Protein AF-A0A4Z0Q214-F1 (afdb_monomer)

Organism: NCBI:txid1867101

Structure (mmCIF, N/CA/C/O backbone):
data_AF-A0A4Z0Q214-F1
#
_entry.id   AF-A0A4Z0Q214-F1
#
loop_
_atom_site.group_PDB
_atom_site.id
_atom_site.type_symbol
_atom_site.label_atom_id
_atom_site.label_alt_id
_atom_site.label_comp_id
_atom_site.label_asym_id
_atom_site.label_entity_id
_atom_site.label_seq_id
_atom_site.pdbx_PDB_ins_code
_atom_site.Cartn_x
_atom_site.Cartn_y
_atom_site.Cartn_z
_atom_site.occupancy
_atom_site.B_iso_or_equiv
_atom_site.auth_seq_id
_atom_site.auth_comp_id
_atom_site.auth_asym_id
_atom_site.auth_atom_id
_atom_site.pdbx_PDB_model_num
ATOM 1 N N . MET A 1 1 ? -4.478 16.523 -32.753 1.00 38.28 1 MET A N 1
ATOM 2 C CA . MET A 1 1 ? -3.237 16.732 -31.976 1.00 38.28 1 MET A CA 1
ATOM 3 C C . MET A 1 1 ? -3.645 17.074 -30.556 1.00 38.28 1 MET A C 1
ATOM 5 O O . MET A 1 1 ? -4.274 18.103 -30.365 1.00 38.28 1 MET A O 1
ATOM 9 N N . LEU A 1 2 ? -3.400 16.173 -29.604 1.00 31.88 2 LEU A N 1
ATOM 10 C CA . LEU A 1 2 ? -3.622 16.413 -28.173 1.00 31.88 2 LEU A CA 1
ATOM 11 C C . LEU A 1 2 ? -2.347 17.032 -27.573 1.00 31.88 2 LEU A C 1
ATOM 13 O O . LEU A 1 2 ? -1.257 16.651 -28.007 1.00 31.88 2 LEU A O 1
ATOM 17 N N . PRO A 1 3 ? -2.449 17.980 -26.625 1.00 30.72 3 PRO A N 1
ATOM 18 C CA . PRO A 1 3 ? -1.279 18.566 -25.982 1.00 30.72 3 PRO A CA 1
ATOM 19 C C . PRO A 1 3 ? -0.602 17.566 -25.022 1.00 30.72 3 PRO A C 1
ATOM 21 O O . PRO A 1 3 ? -1.266 16.659 -24.513 1.00 30.72 3 PRO A O 1
ATOM 24 N N . PRO A 1 4 ? 0.711 17.714 -24.766 1.00 33.81 4 PRO A N 1
ATOM 25 C CA . PRO A 1 4 ? 1.439 16.869 -23.826 1.00 33.81 4 PRO A CA 1
ATOM 26 C C . PRO A 1 4 ? 0.956 17.095 -22.388 1.00 33.81 4 PRO A C 1
ATOM 28 O O . PRO A 1 4 ? 0.725 18.228 -21.966 1.00 33.81 4 PRO A O 1
ATOM 31 N N . ALA A 1 5 ? 0.819 16.000 -21.638 1.00 33.47 5 ALA A N 1
ATOM 32 C CA . ALA A 1 5 ? 0.493 16.017 -20.219 1.00 33.47 5 ALA A CA 1
ATOM 33 C C . ALA A 1 5 ? 1.569 16.788 -19.437 1.00 33.47 5 ALA A C 1
ATOM 35 O O . ALA A 1 5 ? 2.753 16.454 -19.488 1.00 33.47 5 ALA A O 1
ATOM 36 N N . ALA A 1 6 ? 1.154 17.832 -18.722 1.00 30.72 6 ALA A N 1
ATOM 37 C CA . ALA A 1 6 ? 2.020 18.571 -17.818 1.00 30.72 6 ALA A CA 1
ATOM 38 C C . ALA A 1 6 ? 2.316 17.710 -16.579 1.00 30.72 6 ALA A C 1
ATOM 40 O O . ALA A 1 6 ? 1.407 17.362 -15.828 1.00 30.72 6 ALA A O 1
ATOM 41 N N . CYS A 1 7 ? 3.590 17.375 -16.363 1.00 31.28 7 CYS A N 1
ATOM 42 C CA . CYS A 1 7 ? 4.068 16.811 -15.104 1.00 31.28 7 CYS A CA 1
ATOM 43 C C . CYS A 1 7 ? 3.817 17.810 -13.968 1.00 31.28 7 CYS A C 1
ATOM 45 O O . CYS A 1 7 ? 4.387 18.903 -13.963 1.00 31.28 7 CYS A O 1
ATOM 47 N N . ALA A 1 8 ? 3.001 17.420 -12.992 1.00 31.53 8 ALA A N 1
ATOM 48 C CA . ALA A 1 8 ? 2.872 18.147 -11.740 1.00 31.53 8 ALA A CA 1
ATOM 49 C C . ALA A 1 8 ? 4.203 18.072 -10.972 1.00 31.53 8 ALA A C 1
ATOM 51 O O . ALA A 1 8 ? 4.671 16.993 -10.610 1.00 31.53 8 ALA A O 1
ATOM 52 N N . GLN A 1 9 ? 4.829 19.224 -10.735 1.00 31.25 9 GLN A N 1
ATOM 53 C CA . GLN A 1 9 ? 5.839 19.358 -9.689 1.00 31.25 9 GLN A CA 1
ATOM 54 C C . GLN A 1 9 ? 5.117 19.292 -8.340 1.00 31.25 9 GLN A C 1
ATOM 56 O O . GLN A 1 9 ? 4.090 19.949 -8.161 1.00 31.25 9 GLN A O 1
ATOM 61 N N . ALA A 1 10 ? 5.635 18.499 -7.400 1.00 31.22 10 ALA A N 1
ATOM 62 C CA . ALA A 1 10 ? 5.116 18.476 -6.038 1.00 31.22 10 ALA A CA 1
ATOM 63 C C . ALA A 1 10 ? 5.175 19.904 -5.454 1.00 31.22 10 ALA A C 1
ATOM 65 O O . ALA A 1 10 ? 6.241 20.526 -5.507 1.00 31.22 10 ALA A O 1
ATOM 66 N N . PRO A 1 11 ? 4.070 20.456 -4.920 1.00 30.66 11 PRO A N 1
ATOM 67 C CA . PRO A 1 11 ? 4.099 21.780 -4.321 1.00 30.66 11 PRO A CA 1
ATOM 68 C C . PRO A 1 11 ? 4.994 21.763 -3.079 1.00 30.66 11 PRO A C 1
ATOM 70 O O . PRO A 1 11 ? 4.756 21.018 -2.125 1.00 30.66 11 PRO A O 1
ATOM 73 N N . ALA A 1 12 ? 6.020 22.612 -3.087 1.00 29.88 12 ALA A N 1
ATOM 74 C CA . ALA A 1 12 ? 6.773 22.956 -1.893 1.00 29.88 12 ALA A CA 1
ATOM 75 C C . ALA A 1 12 ? 5.822 23.677 -0.921 1.00 29.88 12 ALA A C 1
ATOM 77 O O . ALA A 1 12 ? 5.461 24.829 -1.154 1.00 29.88 12 ALA A O 1
ATOM 78 N N . GLY A 1 13 ? 5.377 22.987 0.133 1.00 29.34 13 GLY A N 1
ATOM 79 C CA . GLY A 1 13 ? 4.584 23.596 1.209 1.00 29.34 13 GLY A CA 1
ATOM 80 C C . GLY A 1 13 ? 3.274 22.906 1.599 1.00 29.34 13 GLY A C 1
ATOM 81 O O . GLY A 1 13 ? 2.493 23.515 2.325 1.00 29.34 13 GLY A O 1
ATOM 82 N N . ALA A 1 14 ? 3.002 21.667 1.176 1.00 29.27 14 ALA A N 1
ATOM 83 C CA . ALA A 1 14 ? 1.898 20.915 1.780 1.00 29.27 14 ALA A CA 1
ATOM 84 C C . ALA A 1 14 ? 2.216 20.611 3.264 1.00 29.27 14 ALA A C 1
ATOM 86 O O . ALA A 1 14 ? 3.350 20.220 3.557 1.00 29.27 14 ALA A O 1
ATOM 87 N N . PRO A 1 15 ? 1.264 20.787 4.204 1.00 31.66 15 PRO A N 1
ATOM 88 C CA . PRO A 1 15 ? 1.467 20.407 5.598 1.00 31.66 15 PRO A CA 1
ATOM 89 C C . PRO A 1 15 ? 1.848 18.927 5.650 1.00 31.66 15 PRO A C 1
ATOM 91 O O . PRO A 1 15 ? 1.139 18.075 5.116 1.00 31.66 15 PRO A O 1
ATOM 94 N N . GLY A 1 16 ? 3.015 18.642 6.228 1.00 33.56 16 GLY A N 1
ATOM 95 C CA . GLY A 1 16 ? 3.539 17.290 6.332 1.00 33.56 16 GLY A CA 1
ATOM 96 C C . GLY A 1 16 ? 2.620 16.448 7.203 1.00 33.56 16 GLY A C 1
ATOM 97 O O . GLY A 1 16 ? 2.697 16.513 8.427 1.00 33.56 16 GLY A O 1
ATOM 98 N N . HIS A 1 17 ? 1.761 15.649 6.576 1.00 40.78 17 HIS A N 1
ATOM 99 C CA . HIS A 1 17 ? 1.213 14.479 7.237 1.00 40.78 17 HIS A CA 1
ATOM 100 C C . HIS A 1 17 ? 2.403 13.574 7.570 1.00 40.78 17 HIS A C 1
ATOM 102 O O . HIS A 1 17 ? 3.115 13.102 6.682 1.00 40.78 17 HIS A O 1
ATOM 108 N N . LYS A 1 18 ? 2.687 13.430 8.865 1.00 46.88 18 LYS A N 1
ATOM 109 C CA . LYS A 1 18 ? 3.684 12.490 9.368 1.00 46.88 18 LYS A CA 1
ATOM 110 C C . LYS A 1 18 ? 3.125 11.083 9.178 1.00 46.88 18 LYS A C 1
ATOM 112 O O . LYS A 1 18 ? 2.260 10.666 9.938 1.00 46.88 18 LYS A O 1
ATOM 117 N N . PHE A 1 19 ? 3.586 10.385 8.146 1.00 49.41 19 PHE A N 1
ATOM 118 C CA . PHE A 1 19 ? 3.287 8.969 7.963 1.00 49.41 19 PHE A CA 1
ATOM 119 C C . PHE A 1 19 ? 4.177 8.155 8.891 1.00 49.41 19 PHE A C 1
ATOM 121 O O . PHE A 1 19 ? 5.402 8.295 8.869 1.00 49.41 19 PHE A O 1
ATOM 128 N N . ILE A 1 20 ? 3.563 7.294 9.698 1.00 51.69 20 ILE A N 1
ATOM 129 C CA . ILE A 1 20 ? 4.274 6.457 10.664 1.00 51.69 20 ILE A CA 1
ATOM 130 C C . ILE A 1 20 ? 5.262 5.514 9.951 1.00 51.69 20 ILE A C 1
ATOM 132 O O . ILE A 1 20 ? 6.358 5.298 10.461 1.00 51.69 20 ILE A O 1
ATOM 136 N N . GLY A 1 21 ? 4.969 5.074 8.718 1.00 44.88 21 GLY A N 1
ATOM 137 C CA . GLY A 1 21 ? 5.915 4.323 7.877 1.00 44.88 21 GLY A CA 1
ATOM 138 C C . GLY A 1 21 ? 7.263 5.035 7.679 1.00 44.88 21 GLY A C 1
ATOM 139 O O . GLY A 1 21 ? 8.315 4.402 7.740 1.00 44.88 21 GLY A O 1
ATOM 140 N N . ARG A 1 22 ? 7.262 6.369 7.552 1.00 45.94 22 ARG A N 1
ATOM 141 C CA . ARG A 1 22 ? 8.486 7.183 7.450 1.00 45.94 22 ARG A CA 1
ATOM 142 C C . ARG A 1 22 ? 9.229 7.355 8.778 1.00 45.94 22 ARG A C 1
ATOM 144 O O . ARG A 1 22 ? 10.450 7.486 8.759 1.00 45.94 22 ARG A O 1
ATOM 151 N N . GLU A 1 23 ? 8.527 7.379 9.912 1.00 40.81 23 GLU A N 1
ATOM 152 C CA . GLU A 1 23 ? 9.152 7.568 11.234 1.00 40.81 23 GLU A CA 1
ATOM 153 C C . GLU A 1 23 ? 9.638 6.248 11.862 1.00 40.81 23 GLU A C 1
ATOM 155 O O . GLU A 1 23 ? 10.671 6.241 12.532 1.00 40.81 23 GLU A O 1
ATOM 160 N N . LEU A 1 24 ? 8.973 5.115 11.599 1.00 43.56 24 LEU A N 1
ATOM 161 C CA . LEU A 1 24 ? 9.407 3.794 12.086 1.00 43.56 24 LEU A CA 1
ATOM 162 C C . LEU A 1 24 ? 10.665 3.275 11.376 1.00 43.56 24 LEU A C 1
ATOM 164 O O . LEU A 1 24 ? 11.425 2.502 11.960 1.00 43.56 24 LEU A O 1
ATOM 168 N N . PHE A 1 25 ? 10.922 3.742 10.152 1.00 45.19 25 PHE A N 1
ATOM 169 C CA . PHE A 1 25 ? 12.043 3.312 9.316 1.00 45.19 25 PHE A CA 1
ATOM 170 C C . PHE A 1 25 ? 12.835 4.518 8.793 1.00 45.19 25 PHE A C 1
ATOM 172 O O . PHE A 1 25 ? 13.054 4.666 7.594 1.00 45.19 25 PHE A O 1
ATOM 179 N N . SER A 1 26 ? 13.279 5.393 9.706 1.00 33.91 26 SER A N 1
ATOM 180 C CA . SER A 1 26 ? 13.977 6.670 9.437 1.00 33.91 26 SER A CA 1
ATOM 181 C C . SER A 1 26 ? 15.368 6.556 8.754 1.00 33.91 26 SER A C 1
ATOM 183 O O . SER A 1 26 ? 16.239 7.403 8.961 1.00 33.91 26 SER A O 1
ATOM 185 N N . ASN A 1 27 ? 15.586 5.550 7.904 1.00 37.28 27 ASN A N 1
ATOM 186 C CA . ASN A 1 27 ? 16.749 5.384 7.033 1.00 37.28 27 ASN A CA 1
ATOM 187 C C . ASN A 1 27 ? 16.331 5.401 5.550 1.00 37.28 27 ASN A C 1
ATOM 189 O O . ASN A 1 27 ? 16.711 4.527 4.771 1.00 37.28 27 ASN A O 1
ATOM 193 N N . SER A 1 28 ? 15.545 6.395 5.123 1.00 43.78 28 SER A N 1
ATOM 194 C CA . SER A 1 28 ? 15.298 6.598 3.692 1.00 43.78 28 SER A CA 1
ATOM 195 C C . SER A 1 28 ? 16.626 6.896 2.988 1.00 43.78 28 SER A C 1
ATOM 197 O O . SER A 1 28 ? 17.265 7.910 3.284 1.00 43.78 28 SER A O 1
ATOM 199 N N . ILE A 1 29 ? 17.052 6.031 2.066 1.00 46.59 29 ILE A N 1
ATOM 200 C CA . ILE A 1 29 ? 18.264 6.255 1.272 1.00 46.59 29 ILE A CA 1
ATOM 201 C C . ILE A 1 29 ? 17.909 7.223 0.135 1.00 46.59 29 ILE A C 1
ATOM 203 O O . ILE A 1 29 ? 17.046 6.893 -0.683 1.00 46.59 29 ILE A O 1
ATOM 207 N N . PRO A 1 30 ? 18.559 8.400 0.027 1.00 45.88 30 PRO A N 1
ATOM 208 C CA . PRO A 1 30 ? 18.391 9.263 -1.134 1.00 45.88 30 PRO A CA 1
ATOM 209 C C . PRO A 1 30 ? 18.732 8.489 -2.413 1.00 45.88 30 PRO A C 1
ATOM 211 O O . PRO A 1 30 ? 19.807 7.894 -2.506 1.00 45.88 30 PRO A O 1
ATOM 214 N N . LEU A 1 31 ? 17.852 8.530 -3.420 1.00 46.16 31 LEU A N 1
ATOM 215 C CA . LEU A 1 31 ? 18.079 7.884 -4.725 1.00 46.16 31 LEU A CA 1
ATOM 216 C C . LEU A 1 31 ? 19.417 8.305 -5.369 1.00 46.16 31 LEU A C 1
ATOM 218 O O . LEU A 1 31 ? 20.020 7.531 -6.105 1.00 46.16 31 LEU A O 1
ATOM 222 N N . GLU A 1 32 ? 19.932 9.493 -5.039 1.00 45.00 32 GLU A N 1
ATOM 223 C CA . GLU A 1 32 ? 21.239 9.999 -5.487 1.00 45.00 32 GLU A CA 1
ATOM 224 C C . GLU A 1 32 ? 22.424 9.109 -5.069 1.00 45.00 32 GLU A C 1
ATOM 226 O O . GLU A 1 32 ? 23.421 9.034 -5.790 1.00 45.00 32 GLU A O 1
ATOM 231 N N . ILE A 1 33 ? 22.311 8.370 -3.957 1.00 46.91 33 ILE A N 1
ATOM 232 C CA . ILE A 1 33 ? 23.353 7.433 -3.506 1.00 46.91 33 ILE A CA 1
ATOM 233 C C . ILE A 1 33 ? 23.477 6.236 -4.468 1.00 46.91 33 ILE A C 1
ATOM 235 O O . ILE A 1 33 ? 24.569 5.688 -4.625 1.00 46.91 33 ILE A O 1
ATOM 239 N N . TYR A 1 34 ? 22.413 5.882 -5.199 1.00 44.44 34 TYR A N 1
ATOM 240 C CA . TYR A 1 34 ? 22.456 4.829 -6.222 1.00 44.44 34 TYR A CA 1
ATOM 241 C C . TYR A 1 34 ? 23.114 5.284 -7.535 1.00 44.44 34 TYR A C 1
ATOM 243 O O . TYR A 1 34 ? 23.648 4.455 -8.271 1.00 44.44 34 TYR A O 1
ATOM 251 N N . ALA A 1 35 ? 23.154 6.590 -7.819 1.00 42.62 35 ALA A N 1
ATOM 252 C CA . ALA A 1 35 ? 23.693 7.128 -9.071 1.00 42.62 35 ALA A CA 1
ATOM 253 C C . ALA A 1 35 ? 25.237 7.200 -9.124 1.00 42.62 35 ALA A C 1
ATOM 255 O O . ALA A 1 35 ? 25.802 7.564 -10.155 1.00 42.62 35 ALA A O 1
ATOM 256 N N . SER A 1 36 ? 25.947 6.842 -8.045 1.00 40.56 36 SER A N 1
ATOM 257 C CA . SER A 1 36 ? 27.394 7.077 -7.924 1.00 40.56 36 SER A CA 1
ATOM 258 C C . SER A 1 36 ? 28.214 5.810 -7.663 1.00 40.56 36 SER A C 1
ATOM 260 O O . SER A 1 36 ? 28.727 5.605 -6.566 1.00 40.56 36 SER A O 1
ATOM 262 N N . ARG A 1 37 ? 28.444 5.004 -8.710 1.00 34.12 37 ARG A N 1
ATOM 263 C CA . ARG A 1 37 ? 29.722 4.284 -8.904 1.00 34.12 37 ARG A CA 1
ATOM 264 C C . ARG A 1 37 ? 30.105 4.242 -10.390 1.00 34.12 37 ARG A C 1
ATOM 266 O O . ARG A 1 37 ? 29.828 3.250 -11.063 1.00 34.12 37 ARG A O 1
ATOM 273 N N . PRO A 1 38 ? 30.756 5.289 -10.924 1.00 38.28 38 PRO A N 1
ATOM 274 C CA . PRO A 1 38 ? 31.432 5.185 -12.207 1.00 38.28 38 PRO A CA 1
ATOM 275 C C . PRO A 1 38 ? 32.667 4.284 -12.066 1.00 38.28 38 PRO A C 1
ATOM 277 O O . PRO A 1 38 ? 33.359 4.291 -11.047 1.00 38.28 38 PRO A O 1
ATOM 280 N N . GLY A 1 39 ? 32.899 3.463 -13.089 1.00 40.88 39 GLY A N 1
ATOM 281 C CA . GLY A 1 39 ? 33.903 2.407 -13.096 1.00 40.88 39 GLY A CA 1
ATOM 282 C C . GLY A 1 39 ? 35.320 2.874 -12.768 1.00 40.88 39 GLY A C 1
ATOM 283 O O . GLY A 1 39 ? 35.814 3.866 -13.299 1.00 40.88 39 GLY A O 1
ATOM 284 N N . GLN A 1 40 ? 36.006 2.076 -11.953 1.00 38.03 40 GLN A N 1
ATOM 285 C CA . GLN A 1 40 ? 37.454 2.114 -11.828 1.00 38.03 40 GLN A CA 1
ATOM 286 C C . GLN A 1 40 ? 38.006 0.868 -12.525 1.00 38.03 40 GLN A C 1
ATOM 288 O O . GLN A 1 40 ? 37.895 -0.250 -12.026 1.00 38.03 40 GLN A O 1
ATOM 293 N N . ALA A 1 41 ? 38.548 1.063 -13.727 1.00 41.38 41 ALA A N 1
ATOM 294 C CA . ALA A 1 41 ? 39.279 0.040 -14.455 1.00 41.38 41 ALA A CA 1
ATOM 295 C C . ALA A 1 41 ? 40.790 0.299 -14.366 1.00 41.38 41 ALA A C 1
ATOM 297 O O . ALA A 1 41 ? 41.250 1.407 -14.627 1.00 41.38 41 ALA A O 1
ATOM 298 N N . ARG A 1 42 ? 41.511 -0.810 -14.146 1.00 41.78 42 ARG A N 1
ATOM 299 C CA . ARG A 1 42 ? 42.948 -1.104 -14.325 1.00 41.78 42 ARG A CA 1
ATOM 300 C C . ARG A 1 42 ? 43.886 -0.921 -13.126 1.00 41.78 42 ARG A C 1
ATOM 302 O O . ARG A 1 42 ? 44.347 0.166 -12.813 1.00 41.78 42 ARG A O 1
ATOM 309 N N . GLY A 1 43 ? 44.323 -2.076 -12.626 1.00 33.00 43 GLY A N 1
ATOM 310 C CA . GLY A 1 43 ? 45.600 -2.293 -11.951 1.00 33.00 43 GLY A CA 1
ATOM 311 C C . GLY A 1 43 ? 45.745 -3.779 -11.632 1.00 33.00 43 GLY A C 1
ATOM 312 O O . GLY A 1 43 ? 45.109 -4.262 -10.706 1.00 33.00 43 GLY A O 1
ATOM 313 N N . GLY A 1 44 ? 46.486 -4.524 -12.455 1.00 43.09 44 GLY A N 1
ATOM 314 C CA . GLY A 1 44 ? 46.600 -5.977 -12.345 1.00 43.09 44 GLY A CA 1
ATOM 315 C C . GLY A 1 44 ? 47.383 -6.452 -11.119 1.00 43.09 44 GLY A C 1
ATOM 316 O O . GLY A 1 44 ? 48.422 -5.894 -10.779 1.00 43.09 44 GLY A O 1
ATOM 317 N N . SER A 1 45 ? 46.917 -7.547 -10.523 1.00 36.53 45 SER A N 1
ATOM 318 C CA . SER A 1 45 ? 47.705 -8.465 -9.697 1.00 36.53 45 SER A CA 1
ATOM 319 C C . SER A 1 45 ? 46.960 -9.807 -9.562 1.00 36.53 45 SER A C 1
ATOM 321 O O . SER A 1 45 ? 45.739 -9.871 -9.677 1.00 36.53 45 SER A O 1
ATOM 323 N N . ARG A 1 46 ? 47.739 -10.892 -9.453 1.00 39.06 46 ARG A N 1
ATOM 324 C CA . ARG A 1 46 ? 47.358 -12.323 -9.479 1.00 39.06 46 ARG A CA 1
ATOM 325 C C . ARG A 1 46 ? 46.114 -12.696 -8.647 1.00 39.06 46 ARG A C 1
ATOM 327 O O . ARG A 1 46 ? 45.947 -12.142 -7.564 1.00 39.06 46 ARG A O 1
ATOM 334 N N . PRO A 1 47 ? 45.348 -13.734 -9.046 1.00 43.47 47 PRO A N 1
ATOM 335 C CA . PRO A 1 47 ? 44.339 -14.318 -8.168 1.00 43.47 47 PRO A CA 1
ATOM 336 C C . PRO A 1 47 ? 45.002 -15.163 -7.057 1.00 43.47 47 PRO A C 1
ATOM 338 O O . PRO A 1 47 ? 45.944 -15.910 -7.349 1.00 43.47 47 PRO A O 1
ATOM 341 N N . PRO A 1 48 ? 44.546 -15.073 -5.793 1.00 38.41 48 PRO A N 1
ATOM 342 C CA . PRO A 1 48 ? 44.887 -16.037 -4.752 1.00 38.41 48 PRO A CA 1
ATOM 343 C C . PRO A 1 48 ? 44.042 -17.322 -4.904 1.00 38.41 48 PRO A C 1
ATOM 345 O O . PRO A 1 48 ? 43.037 -17.311 -5.621 1.00 38.41 48 PRO A O 1
ATOM 348 N N . PRO A 1 49 ? 44.464 -18.444 -4.292 1.00 41.47 49 PRO A N 1
ATOM 349 C CA . PRO A 1 49 ? 43.883 -19.761 -4.540 1.00 41.47 49 PRO A CA 1
ATOM 350 C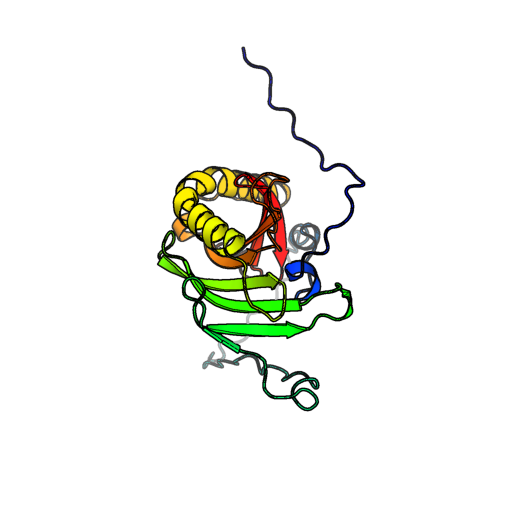 C . PRO A 1 49 ? 42.475 -19.908 -3.949 1.00 41.47 49 PRO A C 1
ATOM 352 O O . PRO A 1 49 ? 42.144 -19.286 -2.943 1.00 41.47 49 PRO A O 1
ATOM 355 N N . GLU A 1 50 ? 41.676 -20.766 -4.591 1.00 47.56 50 GLU A N 1
ATOM 356 C CA . GLU A 1 50 ? 40.336 -21.179 -4.170 1.00 47.56 50 GLU A CA 1
ATOM 357 C C . GLU A 1 50 ? 40.314 -21.642 -2.709 1.00 47.56 50 GLU A C 1
ATOM 359 O O . GLU A 1 50 ? 40.824 -22.710 -2.360 1.00 47.56 50 GLU A O 1
ATOM 364 N N . GLU A 1 51 ? 39.656 -20.852 -1.864 1.00 38.34 51 GLU A N 1
ATOM 365 C CA . GLU A 1 51 ? 39.310 -21.222 -0.501 1.00 38.34 51 GLU A CA 1
ATOM 366 C C . GLU A 1 51 ? 37.803 -21.506 -0.431 1.00 38.34 51 GLU A C 1
ATOM 368 O O . GLU A 1 51 ? 36.957 -20.734 -0.885 1.00 38.34 51 GLU A O 1
ATOM 373 N N . LYS A 1 52 ? 37.482 -22.696 0.073 1.00 39.09 52 LYS A N 1
ATOM 374 C CA . LYS A 1 52 ? 36.155 -23.314 0.095 1.00 39.09 52 LYS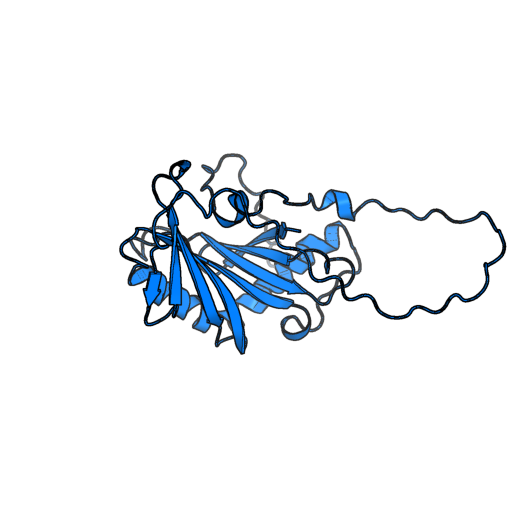 A CA 1
ATOM 375 C C . LYS A 1 52 ? 35.133 -22.430 0.824 1.00 39.09 52 LYS A C 1
ATOM 377 O O . LYS A 1 52 ? 35.178 -22.316 2.046 1.00 39.09 52 LYS A O 1
ATOM 382 N N . LEU A 1 53 ? 34.144 -21.899 0.101 1.00 32.56 53 LEU A N 1
ATOM 383 C CA . LEU A 1 53 ? 32.960 -21.274 0.698 1.00 32.56 53 LEU A CA 1
ATOM 384 C C . LEU A 1 53 ? 32.000 -22.355 1.215 1.00 32.56 53 LEU A C 1
ATOM 386 O O . LEU A 1 53 ? 31.100 -22.821 0.517 1.00 32.56 53 LEU A O 1
ATOM 390 N N . VAL A 1 54 ? 32.213 -22.757 2.466 1.00 37.19 54 VAL A N 1
ATOM 391 C CA . VAL A 1 54 ? 31.208 -23.436 3.289 1.00 37.19 54 VAL A CA 1
ATOM 392 C C . VAL A 1 54 ? 30.290 -22.371 3.894 1.00 37.19 54 VAL A C 1
ATOM 394 O O . VAL A 1 54 ? 30.742 -21.342 4.391 1.00 37.19 54 VAL A O 1
ATOM 397 N N . ALA A 1 55 ? 28.987 -22.627 3.812 1.00 43.09 55 ALA A N 1
ATOM 398 C CA . ALA A 1 55 ? 27.894 -21.763 4.230 1.00 43.09 55 ALA A CA 1
ATOM 399 C C . ALA A 1 55 ? 28.055 -21.142 5.632 1.00 43.09 55 ALA A C 1
ATOM 401 O O . ALA A 1 55 ? 28.280 -21.851 6.610 1.00 43.09 55 ALA A O 1
ATOM 402 N N . TYR A 1 56 ? 27.765 -19.841 5.746 1.00 30.91 56 TYR A N 1
ATOM 403 C CA . TYR A 1 56 ? 27.281 -19.249 6.993 1.00 30.91 56 TYR A CA 1
ATOM 404 C C . TYR A 1 56 ? 26.031 -18.407 6.734 1.00 30.91 56 TYR A C 1
ATOM 406 O O . TYR A 1 56 ? 26.072 -17.272 6.267 1.00 30.91 56 TYR A O 1
ATOM 414 N N . ARG A 1 57 ? 24.888 -19.008 7.067 1.00 42.88 57 ARG A N 1
ATOM 415 C CA . ARG A 1 57 ? 23.596 -18.350 7.250 1.00 42.88 57 ARG A CA 1
ATOM 416 C C . ARG A 1 57 ? 23.663 -17.576 8.567 1.00 42.88 57 ARG A C 1
ATOM 418 O O . ARG A 1 57 ? 23.385 -18.147 9.619 1.00 42.88 57 ARG A O 1
ATOM 425 N N . GLN A 1 58 ? 24.043 -16.303 8.536 1.00 33.47 58 GLN A N 1
ATOM 426 C CA . GLN A 1 58 ? 23.832 -15.432 9.692 1.00 33.47 58 GLN A CA 1
ATOM 427 C C . GLN A 1 58 ? 22.414 -14.871 9.620 1.00 33.47 58 GLN A C 1
ATOM 429 O O . GLN A 1 58 ? 22.103 -14.004 8.811 1.00 33.47 58 GLN A O 1
ATOM 434 N N . LYS A 1 59 ? 21.530 -15.437 10.448 1.00 37.91 59 LYS A N 1
ATOM 435 C CA . LYS A 1 59 ? 20.259 -14.800 10.793 1.00 37.91 59 LYS A CA 1
ATOM 436 C C . LYS A 1 59 ? 20.589 -13.447 11.435 1.00 37.91 59 LYS A C 1
ATOM 438 O O . LYS A 1 59 ? 21.467 -13.434 12.300 1.00 37.91 59 LYS A O 1
ATOM 443 N N . PRO A 1 60 ? 19.919 -12.343 11.074 1.00 33.66 60 PRO A N 1
ATOM 444 C CA . PRO A 1 60 ? 20.079 -11.106 11.813 1.00 33.66 60 PRO A CA 1
ATOM 445 C C . PRO A 1 60 ? 19.689 -11.363 13.268 1.00 33.66 60 PRO A C 1
ATOM 447 O O . PRO A 1 60 ? 18.569 -11.773 13.581 1.00 33.66 60 PRO A O 1
ATOM 450 N N . THR A 1 61 ? 20.648 -11.163 14.167 1.00 37.53 61 THR A N 1
ATOM 451 C CA . THR A 1 61 ? 20.380 -11.038 15.591 1.00 37.53 61 THR A CA 1
ATOM 452 C C . THR A 1 61 ? 19.563 -9.766 15.744 1.00 37.53 61 THR A C 1
ATOM 454 O O . THR A 1 61 ? 20.107 -8.663 15.724 1.00 37.53 61 THR A O 1
ATOM 457 N N . VAL A 1 62 ? 18.244 -9.923 15.843 1.00 38.50 62 VAL A N 1
ATOM 458 C CA . VAL A 1 62 ? 17.335 -8.867 16.280 1.00 38.50 62 VAL A CA 1
ATOM 459 C C . VAL A 1 62 ? 17.915 -8.322 17.583 1.00 38.50 62 VAL A C 1
ATOM 461 O O . VAL A 1 62 ? 17.913 -9.008 18.608 1.00 38.50 62 VAL A O 1
ATOM 464 N N . ARG A 1 63 ? 18.464 -7.103 17.550 1.00 40.03 63 ARG A N 1
ATOM 465 C CA . ARG A 1 63 ? 18.696 -6.324 18.766 1.00 40.03 63 ARG A CA 1
ATOM 466 C C . ARG A 1 63 ? 17.311 -6.079 19.356 1.00 40.03 63 ARG A C 1
ATOM 468 O O . ARG A 1 63 ? 16.622 -5.152 18.951 1.00 40.03 63 ARG A O 1
ATOM 475 N N . MET A 1 64 ? 16.884 -6.966 20.257 1.00 44.38 64 MET A N 1
ATOM 476 C CA . MET A 1 64 ? 15.680 -6.787 21.062 1.00 44.38 64 MET A CA 1
ATOM 477 C C . MET A 1 64 ? 15.815 -5.451 21.788 1.00 44.38 64 MET A C 1
ATOM 479 O O . MET A 1 64 ? 16.649 -5.296 22.680 1.00 44.38 64 MET A O 1
ATOM 483 N N . GLY A 1 65 ? 15.050 -4.467 21.316 1.00 40.56 65 GLY A N 1
ATOM 484 C CA . GLY A 1 65 ? 15.057 -3.116 21.842 1.00 40.56 65 GLY A CA 1
ATOM 485 C C . GLY A 1 65 ? 14.738 -3.119 23.331 1.00 40.56 65 GLY A C 1
ATOM 486 O O . GLY A 1 65 ? 13.809 -3.781 23.787 1.00 40.56 65 GLY A O 1
ATOM 487 N N . PHE A 1 66 ? 15.499 -2.316 24.066 1.00 47.78 66 PHE A N 1
ATOM 488 C CA . PHE A 1 66 ? 15.460 -2.059 25.510 1.00 47.78 66 PHE A CA 1
ATOM 489 C C . PHE A 1 66 ? 14.096 -1.554 26.050 1.00 47.78 66 PHE A C 1
ATOM 491 O O . PHE A 1 66 ? 13.975 -1.195 27.215 1.00 47.78 66 PHE A O 1
ATOM 498 N N . TRP A 1 67 ? 13.055 -1.540 25.217 1.00 44.81 67 TRP A N 1
ATOM 499 C CA . TRP A 1 67 ? 11.712 -1.034 25.499 1.00 44.81 67 TRP A CA 1
ATOM 500 C C . TRP A 1 67 ? 10.700 -2.137 25.843 1.00 44.81 67 TRP A C 1
ATOM 502 O O . TRP A 1 67 ? 9.619 -1.841 26.345 1.00 44.81 67 TRP A O 1
ATOM 512 N N . SER A 1 68 ? 11.029 -3.419 25.644 1.00 48.12 68 SER A N 1
ATOM 513 C CA . SER A 1 68 ? 10.102 -4.530 25.916 1.00 48.12 68 SER A CA 1
ATOM 514 C C . SER A 1 68 ? 9.890 -4.849 27.404 1.00 48.12 68 SER A C 1
ATOM 516 O O . SER A 1 68 ? 9.030 -5.669 27.711 1.00 48.12 68 SER A O 1
ATOM 518 N N . PHE A 1 69 ? 10.652 -4.241 28.325 1.00 45.81 69 PHE A N 1
ATOM 519 C CA . PHE A 1 69 ? 10.596 -4.579 29.757 1.00 45.81 69 PHE A CA 1
ATOM 520 C C . PHE A 1 69 ? 9.735 -3.637 30.619 1.00 45.81 69 PHE A C 1
ATOM 522 O O . PHE A 1 69 ? 9.379 -4.015 31.732 1.00 45.81 69 PHE A O 1
ATOM 529 N N . LEU A 1 70 ? 9.381 -2.441 30.129 1.00 50.94 70 LEU A N 1
ATOM 530 C CA . LEU A 1 70 ? 8.682 -1.415 30.928 1.00 50.94 70 LEU A CA 1
ATOM 531 C C . LEU A 1 70 ? 7.182 -1.278 30.641 1.00 50.94 70 LEU A C 1
ATOM 533 O O . LEU A 1 70 ? 6.484 -0.599 31.389 1.00 50.94 70 LEU A O 1
ATOM 537 N N . PHE A 1 71 ? 6.661 -1.927 29.602 1.00 54.62 71 PHE A N 1
ATOM 538 C CA . PHE A 1 71 ? 5.262 -1.788 29.207 1.00 54.62 71 PHE A CA 1
ATOM 539 C C . PHE A 1 71 ? 4.519 -3.104 29.430 1.00 54.62 71 PHE A C 1
ATOM 541 O O . PHE A 1 71 ? 5.034 -4.178 29.121 1.00 54.62 71 PHE A O 1
ATOM 548 N N . GLY A 1 72 ? 3.319 -3.016 30.016 1.00 59.47 72 GLY A N 1
ATOM 549 C CA . GLY A 1 72 ? 2.427 -4.151 30.254 1.00 59.47 72 GLY A CA 1
ATOM 550 C C . GLY A 1 72 ? 2.162 -4.981 28.993 1.00 59.47 72 GLY A C 1
ATOM 551 O O . GLY A 1 72 ? 2.614 -4.653 27.898 1.00 59.47 72 GLY A O 1
ATOM 552 N N . LYS A 1 73 ? 1.427 -6.092 29.143 1.00 70.62 73 LYS A N 1
ATOM 553 C CA . LYS A 1 73 ? 1.123 -6.997 28.021 1.00 70.62 73 LYS A CA 1
ATOM 554 C C . LYS A 1 73 ? 0.687 -6.178 26.793 1.00 70.62 73 LYS A C 1
ATOM 556 O O . LYS A 1 73 ? -0.234 -5.374 26.936 1.00 70.62 73 LYS A O 1
ATOM 561 N N . PRO A 1 74 ? 1.328 -6.360 25.622 1.00 80.75 74 PRO A N 1
ATOM 562 C CA . PRO A 1 74 ? 1.004 -5.566 24.446 1.00 80.75 74 PRO A CA 1
ATOM 563 C C . PRO A 1 74 ? -0.477 -5.748 24.117 1.00 80.75 74 PRO A C 1
ATOM 565 O O . PRO A 1 74 ? -0.963 -6.884 24.087 1.00 80.75 74 PRO A O 1
ATOM 568 N N . LEU A 1 75 ? -1.183 -4.635 23.913 1.00 90.44 75 LEU A N 1
ATOM 569 C CA . LEU A 1 75 ? -2.586 -4.652 23.521 1.00 90.44 75 LEU A CA 1
ATOM 570 C C . LEU A 1 75 ? -2.698 -5.352 22.161 1.00 90.44 75 LEU A C 1
ATOM 572 O O . LEU A 1 75 ? -1.944 -5.060 21.233 1.00 90.44 75 LEU A O 1
ATOM 576 N N . ARG A 1 76 ? -3.604 -6.325 22.080 1.00 94.81 76 ARG A N 1
ATOM 577 C CA . ARG A 1 76 ? -3.842 -7.152 20.896 1.00 94.81 76 ARG A CA 1
ATOM 578 C C . ARG A 1 76 ? -5.333 -7.236 20.621 1.00 94.81 76 ARG A C 1
ATOM 580 O O . ARG A 1 76 ? -6.117 -7.234 21.570 1.00 94.81 76 ARG A O 1
ATOM 587 N N . LEU A 1 77 ? -5.693 -7.351 19.350 1.00 95.38 77 LEU A N 1
ATOM 588 C CA . LEU A 1 77 ? -7.075 -7.490 18.897 1.00 95.38 77 LEU A CA 1
ATOM 589 C C . LEU A 1 77 ? -7.141 -8.521 17.761 1.00 95.38 77 LEU A C 1
ATOM 591 O O . LEU A 1 77 ? -6.174 -8.674 17.021 1.00 95.38 77 LEU A O 1
ATOM 595 N N . GLU A 1 78 ? -8.263 -9.226 17.649 1.00 97.00 78 GLU A N 1
ATOM 596 C CA . GLU A 1 78 ? -8.582 -10.064 16.488 1.00 97.00 78 GLU A CA 1
ATOM 597 C C . GLU A 1 78 ? -9.591 -9.298 15.627 1.00 97.00 78 GLU A C 1
ATOM 599 O O . GLU A 1 78 ? -10.739 -9.095 16.032 1.00 97.00 78 GLU A O 1
ATOM 604 N N . ASP A 1 79 ? -9.143 -8.807 14.477 1.00 96.31 79 ASP A N 1
ATOM 605 C CA . ASP A 1 79 ? -9.953 -8.086 13.503 1.00 96.31 79 ASP A CA 1
ATOM 606 C C . ASP A 1 79 ? -10.474 -9.039 12.421 1.00 96.31 79 ASP A C 1
ATOM 608 O O . ASP A 1 79 ? -9.763 -9.924 11.950 1.00 96.31 79 ASP A O 1
ATOM 612 N N . GLN A 1 80 ? -11.720 -8.850 11.987 1.00 94.56 80 GLN A N 1
ATOM 613 C CA . GLN A 1 80 ? -12.339 -9.725 10.985 1.00 94.56 80 GLN A CA 1
ATOM 614 C C . GLN A 1 80 ? -11.725 -9.588 9.584 1.00 94.56 80 GLN A C 1
ATOM 616 O O . GLN A 1 80 ? -11.830 -10.520 8.792 1.00 94.56 80 GLN A O 1
ATOM 621 N N . VAL A 1 81 ? -11.125 -8.437 9.270 1.00 95.31 81 VAL A N 1
ATOM 622 C CA . VAL A 1 81 ? -10.501 -8.150 7.969 1.00 95.31 81 VAL A CA 1
ATOM 623 C C . VAL A 1 81 ? -8.986 -8.255 8.069 1.00 95.31 81 VAL A C 1
ATOM 625 O O . VAL A 1 81 ? -8.348 -8.850 7.207 1.00 95.31 81 VAL A O 1
ATOM 628 N N . PHE A 1 82 ? -8.409 -7.701 9.134 1.00 95.94 82 PHE A N 1
ATOM 629 C CA . PHE A 1 82 ? -6.956 -7.601 9.280 1.00 95.94 82 PHE A CA 1
ATOM 630 C C . PHE A 1 82 ? -6.329 -8.727 10.109 1.00 95.94 82 PHE A C 1
ATOM 632 O O . PHE A 1 82 ? -5.114 -8.758 10.274 1.00 95.94 82 PHE A O 1
ATOM 639 N N . GLY A 1 83 ? -7.136 -9.646 10.645 1.00 95.00 83 GLY A N 1
ATOM 640 C CA . GLY A 1 83 ? -6.653 -10.731 11.490 1.00 95.00 83 GLY A CA 1
ATOM 641 C C . GLY A 1 83 ? -6.077 -10.220 12.809 1.00 95.00 83 GLY A C 1
ATOM 642 O O . GLY A 1 83 ? -6.613 -9.308 13.443 1.00 95.00 83 GLY A O 1
ATOM 643 N N . ARG A 1 84 ? -4.981 -10.830 13.253 1.00 96.50 84 ARG A N 1
ATOM 644 C CA . ARG A 1 84 ? -4.405 -10.545 14.565 1.00 96.50 84 ARG A CA 1
ATOM 645 C C . ARG A 1 84 ? -3.542 -9.289 14.532 1.00 96.50 84 ARG A C 1
ATOM 647 O O . ARG A 1 84 ? -2.480 -9.278 13.918 1.00 96.50 84 ARG A O 1
ATOM 654 N N . LEU A 1 85 ? -3.942 -8.284 15.304 1.00 96.56 85 LEU A N 1
ATOM 655 C CA . LEU A 1 85 ? -3.255 -6.999 15.398 1.00 96.56 85 LEU A CA 1
ATOM 656 C C . LEU A 1 85 ? -2.599 -6.783 16.766 1.00 96.56 85 LEU A C 1
ATOM 658 O O . LEU A 1 85 ? -3.084 -7.252 17.804 1.00 96.56 85 LEU A O 1
ATOM 662 N N . ARG A 1 86 ? -1.505 -6.020 16.777 1.00 95.69 86 ARG A N 1
ATOM 663 C CA . ARG A 1 86 ? -0.797 -5.530 17.964 1.00 95.69 86 ARG A CA 1
ATOM 664 C C . ARG A 1 86 ? -0.747 -4.007 17.942 1.00 95.69 86 ARG A C 1
ATOM 666 O O . ARG A 1 86 ? -0.317 -3.426 16.959 1.00 95.69 86 ARG 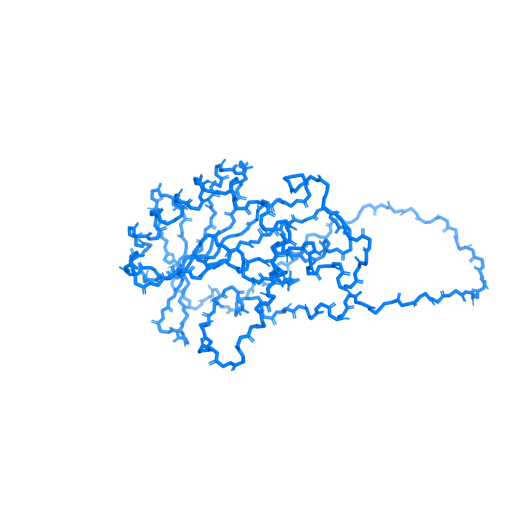A O 1
ATOM 673 N N . TYR A 1 87 ? -1.141 -3.375 19.041 1.00 94.31 87 TYR A N 1
ATOM 674 C CA . TYR A 1 87 ? -1.105 -1.921 19.160 1.00 94.31 87 TYR A CA 1
ATOM 675 C C . TYR A 1 87 ? 0.259 -1.422 19.636 1.00 94.31 87 TYR A C 1
ATOM 677 O O . TYR A 1 87 ? 0.846 -1.982 20.573 1.00 94.31 87 TYR A O 1
ATOM 685 N N . PHE A 1 88 ? 0.692 -0.313 19.050 1.00 89.81 88 PHE A N 1
ATOM 686 C CA . PHE A 1 88 ? 1.861 0.460 19.430 1.00 89.81 88 PHE A CA 1
ATOM 687 C C . PHE A 1 88 ? 1.435 1.896 19.725 1.00 89.81 88 PHE A C 1
ATOM 689 O O . PHE A 1 88 ? 0.790 2.557 18.915 1.00 89.81 88 PHE A O 1
ATOM 696 N N . ASP A 1 89 ? 1.767 2.361 20.926 1.00 87.69 89 ASP A N 1
ATOM 697 C CA . ASP A 1 89 ? 1.486 3.730 21.347 1.00 87.69 89 ASP A CA 1
ATOM 698 C C . ASP A 1 89 ? 2.579 4.654 20.803 1.00 87.69 89 ASP A C 1
ATOM 700 O O . ASP A 1 89 ? 3.764 4.358 20.975 1.00 87.69 89 ASP A O 1
ATOM 704 N N . THR A 1 90 ? 2.200 5.768 20.180 1.00 80.00 90 THR A N 1
ATOM 705 C CA . THR A 1 90 ? 3.141 6.783 19.684 1.00 80.00 90 THR A CA 1
ATOM 706 C C . THR A 1 90 ? 2.795 8.130 20.314 1.00 80.00 90 THR A C 1
ATOM 708 O O . THR A 1 90 ? 2.094 8.940 19.711 1.00 80.00 90 THR A O 1
ATOM 711 N N . PRO A 1 91 ? 3.281 8.404 21.541 1.00 67.31 91 PRO A N 1
ATOM 712 C CA . PRO A 1 91 ? 2.902 9.598 22.301 1.00 67.31 91 PRO A CA 1
ATOM 713 C C . PRO A 1 91 ? 3.093 10.917 21.539 1.00 67.31 91 PRO A C 1
ATOM 715 O O . PRO A 1 91 ? 2.386 11.887 21.792 1.00 67.31 91 PRO A O 1
ATOM 718 N N . GLU A 1 92 ? 4.040 10.946 20.599 1.00 61.38 92 GLU A N 1
ATOM 719 C CA . GLU A 1 92 ? 4.408 12.127 19.818 1.00 61.38 92 GLU A CA 1
ATOM 720 C C . GLU A 1 92 ? 3.404 12.497 18.711 1.00 61.38 92 GLU A C 1
ATOM 722 O O . GLU A 1 92 ? 3.399 13.645 18.269 1.00 61.38 92 GLU A O 1
ATOM 727 N N . SER A 1 93 ? 2.538 11.575 18.268 1.00 56.38 93 SER A N 1
ATOM 728 C CA . SER A 1 93 ? 1.620 11.792 17.134 1.00 56.38 93 SER A CA 1
ATOM 729 C C . SER A 1 93 ? 0.160 12.031 17.542 1.00 56.38 93 SER A C 1
ATOM 731 O O . SER A 1 93 ? -0.709 12.166 16.683 1.00 56.38 93 SER A O 1
ATOM 733 N N . GLY A 1 94 ? -0.138 12.092 18.845 1.00 60.53 94 GLY A N 1
ATOM 734 C CA . GLY A 1 94 ? -1.517 12.217 19.336 1.00 60.53 94 GLY A CA 1
ATOM 735 C C . GLY A 1 94 ? -2.363 10.949 19.145 1.00 60.53 94 GLY A C 1
ATOM 736 O O . GLY A 1 94 ? -3.580 10.996 19.322 1.00 60.53 94 GLY A O 1
ATOM 737 N N . GLY A 1 95 ? -1.729 9.819 18.815 1.00 77.88 95 GLY A N 1
ATOM 738 C CA . GLY A 1 95 ? -2.368 8.525 18.587 1.00 77.88 95 GLY A CA 1
ATOM 739 C C . GLY A 1 95 ? -1.367 7.369 18.621 1.00 77.88 95 GLY A C 1
ATOM 740 O O . GLY A 1 95 ? -0.246 7.512 19.099 1.00 77.88 95 GLY A O 1
ATOM 741 N N . GLY A 1 96 ? -1.780 6.203 18.141 1.00 90.19 96 GLY A N 1
ATOM 742 C CA . GLY A 1 96 ? -0.909 5.053 17.919 1.00 90.19 96 GLY A CA 1
ATOM 743 C C . GLY A 1 96 ? -1.285 4.353 16.626 1.00 90.19 96 GLY A C 1
ATOM 744 O O . GLY A 1 96 ? -2.053 4.883 15.820 1.00 90.19 96 GLY A O 1
ATOM 745 N N . TYR A 1 97 ? -0.762 3.152 16.442 1.00 93.25 97 TYR A N 1
ATOM 746 C CA . TYR A 1 97 ? -1.047 2.343 15.268 1.00 93.25 97 TYR A CA 1
ATOM 747 C C . TYR A 1 97 ? -1.132 0.866 15.629 1.00 93.25 97 TYR A C 1
ATOM 749 O O . TYR A 1 97 ? -0.657 0.410 16.674 1.00 93.25 97 TYR A O 1
ATOM 757 N N . TRP A 1 98 ? -1.782 0.117 14.753 1.00 95.38 98 TRP A N 1
ATOM 758 C CA . TRP A 1 98 ? -1.871 -1.329 14.816 1.00 95.38 98 TRP A CA 1
ATOM 759 C C . TRP A 1 98 ? -0.954 -1.944 13.773 1.00 95.38 98 TRP A C 1
ATOM 761 O O . TRP A 1 98 ? -1.034 -1.568 12.610 1.00 95.38 98 TRP A O 1
ATOM 771 N N . GLU A 1 99 ? -0.145 -2.920 14.172 1.00 95.94 99 GLU A N 1
ATOM 772 C CA . GLU A 1 99 ? 0.599 -3.769 13.244 1.00 95.94 99 GLU A CA 1
ATOM 773 C C . GLU A 1 99 ? 0.028 -5.177 13.200 1.00 95.94 99 GLU A C 1
ATOM 775 O O . GLU A 1 99 ? -0.443 -5.706 14.214 1.00 95.94 99 GLU A O 1
ATOM 780 N N . GLY A 1 100 ? 0.151 -5.813 12.045 1.00 95.31 100 GLY A N 1
ATOM 781 C CA . GLY A 1 100 ? -0.122 -7.230 11.881 1.00 95.31 100 GLY A CA 1
ATOM 782 C C . GLY A 1 100 ? 0.287 -7.718 10.505 1.00 95.31 100 GLY A C 1
ATOM 783 O O . GLY A 1 100 ? 0.974 -7.027 9.759 1.00 95.31 100 GLY A O 1
ATOM 784 N N . GLU A 1 101 ? -0.169 -8.916 10.180 1.00 95.44 101 GLU A N 1
ATOM 785 C CA . GLU A 1 101 ? -0.023 -9.518 8.863 1.00 95.44 101 GLU A CA 1
ATOM 786 C C . GLU A 1 101 ? -1.417 -9.905 8.382 1.00 95.44 101 GLU A C 1
ATOM 788 O O . GLU A 1 101 ? -2.229 -10.427 9.153 1.00 95.44 101 GLU A O 1
ATOM 793 N N . THR A 1 102 ? -1.701 -9.649 7.110 1.00 94.00 102 THR A N 1
ATOM 794 C CA . THR A 1 102 ? -2.945 -10.086 6.477 1.00 94.00 102 THR A CA 1
ATOM 795 C C . THR A 1 102 ? -2.665 -10.743 5.139 1.00 94.00 102 THR A C 1
ATOM 797 O O . THR A 1 102 ? -1.624 -10.537 4.514 1.00 94.00 102 THR A O 1
ATOM 800 N N . ARG A 1 103 ? -3.636 -11.508 4.653 1.00 91.88 103 ARG A N 1
ATOM 801 C CA . ARG A 1 103 ? -3.595 -12.064 3.309 1.00 91.88 103 ARG A CA 1
ATOM 802 C C . ARG A 1 103 ? -4.102 -11.026 2.313 1.00 91.88 103 ARG A C 1
ATOM 804 O O . ARG A 1 103 ? -5.304 -10.812 2.225 1.00 91.88 103 ARG A O 1
ATOM 811 N N . PHE A 1 104 ? -3.203 -10.469 1.508 1.00 91.06 104 PHE A N 1
ATOM 812 C CA . PHE A 1 104 ? -3.549 -9.614 0.376 1.00 91.06 104 PHE A CA 1
ATOM 813 C C . PHE A 1 104 ? -3.975 -10.482 -0.811 1.00 91.06 104 PHE A C 1
ATOM 815 O O . PHE A 1 104 ? -3.168 -10.973 -1.611 1.00 91.06 104 PHE A O 1
ATOM 822 N N . THR A 1 105 ? -5.275 -10.744 -0.894 1.00 89.12 105 THR A N 1
ATOM 823 C CA . THR A 1 105 ? -5.866 -11.732 -1.802 1.00 89.12 105 THR A CA 1
ATOM 824 C C . THR A 1 105 ? -5.661 -11.376 -3.268 1.00 89.12 105 THR A C 1
ATOM 826 O O . THR A 1 105 ? -5.441 -12.281 -4.078 1.00 89.12 105 THR A O 1
ATOM 829 N N . ALA A 1 106 ? -5.643 -10.080 -3.592 1.00 84.12 106 ALA A N 1
ATOM 830 C CA . ALA A 1 106 ? -5.451 -9.583 -4.949 1.00 84.12 106 ALA A CA 1
ATOM 831 C C . ALA A 1 106 ? -4.115 -10.038 -5.561 1.00 84.12 106 ALA A C 1
ATOM 833 O O . ALA A 1 106 ? -4.070 -10.404 -6.732 1.00 84.12 106 ALA A O 1
ATOM 834 N N . ALA A 1 107 ? -3.052 -10.099 -4.753 1.00 81.62 107 ALA A N 1
ATOM 835 C CA . ALA A 1 107 ? -1.736 -10.564 -5.188 1.00 81.62 107 ALA A CA 1
ATOM 836 C C . ALA A 1 107 ? -1.393 -11.985 -4.701 1.00 81.62 107 ALA A C 1
ATOM 838 O O . ALA A 1 107 ? -0.425 -12.572 -5.170 1.00 81.62 107 ALA A O 1
ATOM 839 N N . ARG A 1 108 ? -2.219 -12.576 -3.823 1.00 90.75 108 ARG A N 1
ATOM 840 C CA . ARG A 1 108 ? -2.022 -13.902 -3.201 1.00 90.75 108 ARG A CA 1
ATOM 841 C C . ARG A 1 108 ? -0.785 -13.994 -2.301 1.00 90.75 108 ARG A C 1
ATOM 843 O O . ARG A 1 108 ? -0.237 -15.084 -2.143 1.00 90.75 108 ARG A O 1
ATOM 850 N N . TYR A 1 109 ? -0.411 -12.885 -1.674 1.00 89.06 109 TYR A N 1
ATOM 851 C CA . TYR A 1 109 ? 0.696 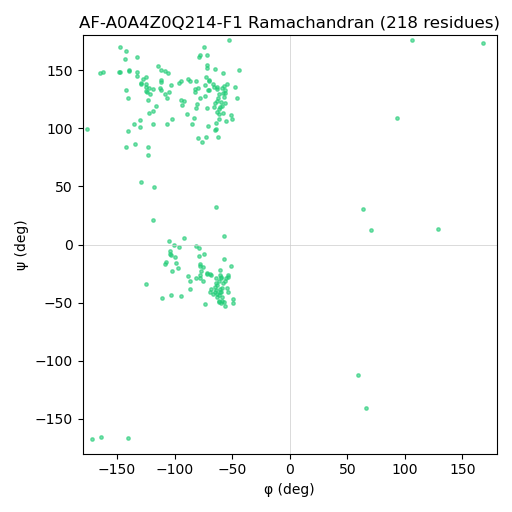-12.809 -0.722 1.00 89.06 109 TYR A CA 1
ATOM 852 C C . TYR A 1 109 ? 0.190 -12.477 0.679 1.00 89.06 109 TYR A C 1
ATOM 854 O O . TYR A 1 109 ? -0.877 -11.881 0.843 1.00 89.06 109 TYR A O 1
ATOM 862 N N . GLU A 1 110 ? 0.946 -12.890 1.688 1.00 93.75 110 GLU A N 1
ATOM 863 C CA . GLU A 1 110 ? 0.842 -12.293 3.017 1.00 93.75 110 GLU A CA 1
ATOM 864 C C . GLU A 1 110 ? 1.621 -10.983 2.993 1.00 93.75 110 GLU A C 1
ATOM 866 O O . GLU A 1 110 ? 2.710 -10.926 2.425 1.00 93.75 110 GLU A O 1
ATOM 871 N N . VAL A 1 111 ? 1.027 -9.933 3.549 1.00 94.31 111 VAL A N 1
ATOM 872 C CA . VAL A 1 111 ? 1.637 -8.607 3.630 1.00 94.31 111 VAL A CA 1
ATOM 873 C C . VAL A 1 111 ? 1.591 -8.125 5.068 1.00 94.31 111 VAL A C 1
ATOM 875 O O . VAL A 1 111 ? 0.601 -8.345 5.779 1.00 94.31 111 VAL A O 1
ATOM 878 N N . GLY A 1 112 ? 2.647 -7.437 5.482 1.00 95.75 112 GLY A N 1
ATOM 879 C CA . GLY A 1 112 ? 2.634 -6.648 6.699 1.00 95.75 112 GLY A CA 1
ATOM 880 C C . GLY A 1 112 ? 1.643 -5.490 6.587 1.00 95.75 112 GLY A C 1
ATOM 881 O O . GLY A 1 112 ? 1.364 -4.969 5.504 1.00 95.75 112 GLY A O 1
ATOM 882 N N . LEU A 1 113 ? 1.099 -5.085 7.725 1.00 95.56 113 LEU A N 1
ATOM 883 C CA . LEU A 1 113 ? 0.181 -3.964 7.849 1.00 95.56 113 LEU A CA 1
ATOM 884 C C . LEU A 1 113 ? 0.652 -3.021 8.946 1.00 95.56 113 LEU A C 1
ATOM 886 O O . LEU A 1 113 ? 0.976 -3.479 10.041 1.00 95.56 113 LEU A O 1
ATOM 890 N N . ALA A 1 114 ? 0.551 -1.721 8.690 1.00 96.00 114 ALA A N 1
ATOM 891 C CA . ALA A 1 114 ? 0.388 -0.700 9.714 1.00 96.00 114 ALA A CA 1
ATOM 892 C C . ALA A 1 114 ? -0.936 0.035 9.488 1.00 96.00 114 ALA A C 1
ATOM 894 O O . ALA A 1 114 ? -1.279 0.396 8.363 1.00 96.00 114 ALA A O 1
ATOM 895 N N . ILE A 1 115 ? -1.704 0.231 10.554 1.00 95.75 115 ILE A N 1
ATOM 896 C CA . ILE A 1 115 ? -3.002 0.902 10.511 1.00 95.75 115 ILE A CA 1
ATOM 897 C C . ILE A 1 115 ? -3.012 1.966 11.595 1.00 95.75 115 ILE A C 1
ATOM 899 O O . ILE A 1 115 ? -3.122 1.649 12.784 1.00 95.75 115 ILE A O 1
ATOM 903 N N . ASP A 1 116 ? -2.927 3.225 11.189 1.00 93.94 116 ASP A N 1
ATOM 904 C CA . ASP A 1 116 ? -3.024 4.347 12.112 1.00 93.94 116 ASP A CA 1
ATOM 905 C C . ASP A 1 116 ? -4.416 4.350 12.747 1.00 93.94 116 ASP A C 1
ATOM 907 O O . ASP A 1 116 ? -5.434 4.195 12.066 1.00 93.94 116 ASP A O 1
ATOM 911 N N . GLY A 1 117 ? -4.502 4.517 14.065 1.00 91.38 117 GLY A N 1
ATOM 912 C CA . GLY A 1 117 ? -5.809 4.521 14.706 1.00 91.38 117 GLY A CA 1
ATOM 913 C C . GLY A 1 117 ? -5.798 4.431 16.224 1.00 91.38 117 GLY A C 1
ATOM 914 O O . GLY A 1 117 ? -4.764 4.242 16.862 1.00 91.38 117 GLY A O 1
ATOM 915 N N . PRO A 1 118 ? -6.981 4.563 16.838 1.00 90.50 118 PRO A N 1
ATOM 916 C CA . PRO A 1 118 ? -7.123 4.498 18.284 1.00 90.50 118 PRO A CA 1
ATOM 917 C C . PRO A 1 118 ? -6.928 3.072 18.827 1.00 90.50 118 PRO A C 1
ATOM 919 O O . PRO A 1 118 ? -7.101 2.070 18.129 1.00 90.50 118 PRO A O 1
ATOM 922 N N . LYS A 1 119 ? -6.699 2.976 20.145 1.00 92.12 119 LYS A N 1
ATOM 923 C CA . LYS A 1 119 ? -6.640 1.713 20.920 1.00 92.12 119 LYS A CA 1
ATOM 924 C C . LYS A 1 119 ? -7.898 0.843 20.827 1.00 92.12 119 LYS A C 1
ATOM 926 O O . LYS A 1 119 ? -7.877 -0.301 21.266 1.00 92.12 119 LYS A O 1
ATOM 931 N N . THR A 1 120 ? -9.001 1.367 20.301 1.00 92.69 120 THR A N 1
ATOM 932 C CA . THR A 1 120 ? -10.240 0.607 20.088 1.00 92.69 120 THR A CA 1
ATOM 933 C C . THR A 1 120 ? -10.195 -0.278 18.841 1.00 92.69 120 THR A C 1
ATOM 935 O O . THR A 1 120 ? -11.087 -1.103 18.672 1.00 92.69 120 THR A O 1
ATOM 938 N N . GLY A 1 121 ? -9.175 -0.132 17.990 1.00 93.25 121 GLY A N 1
ATOM 939 C CA . GLY A 1 121 ? -9.011 -0.904 16.758 1.00 93.25 121 GLY A CA 1
ATOM 940 C C . GLY A 1 121 ? -9.304 -0.098 15.488 1.00 93.25 121 GLY A C 1
ATOM 941 O O . GLY A 1 121 ? -9.742 1.054 15.579 1.00 93.25 121 GLY A O 1
ATOM 942 N N . PRO A 1 122 ? -9.093 -0.707 14.306 1.00 94.56 122 PRO A N 1
ATOM 943 C CA . PRO A 1 122 ? -9.419 -0.105 13.017 1.00 94.56 122 PRO A CA 1
ATOM 944 C C . PRO A 1 122 ? -10.901 0.269 12.885 1.00 94.56 122 PRO A C 1
ATOM 946 O O . PRO A 1 122 ? -11.796 -0.416 13.401 1.00 94.56 122 PRO A O 1
ATOM 949 N N . THR A 1 123 ? -11.187 1.341 12.150 1.00 93.75 123 THR A N 1
ATOM 950 C CA . THR A 1 123 ? -12.556 1.797 11.875 1.00 93.75 123 THR A CA 1
ATOM 951 C C . THR A 1 123 ? -13.221 0.955 10.782 1.00 93.75 123 THR A C 1
ATOM 953 O O . THR A 1 123 ? -12.573 0.225 10.031 1.00 93.75 123 THR A O 1
ATOM 956 N N . ALA A 1 124 ? -14.551 1.030 10.676 1.00 93.81 124 ALA A N 1
ATOM 957 C CA . ALA A 1 124 ? -15.269 0.408 9.562 1.00 93.81 124 ALA A CA 1
ATOM 958 C C . ALA A 1 124 ? -14.822 0.986 8.207 1.00 93.81 124 ALA A C 1
ATOM 960 O O . ALA A 1 124 ? -14.644 0.232 7.258 1.00 93.81 124 ALA A O 1
ATOM 961 N N . ALA A 1 125 ? -14.557 2.295 8.142 1.00 93.19 125 ALA A N 1
ATOM 962 C CA . ALA A 1 125 ? -14.091 2.952 6.926 1.00 93.19 125 ALA A CA 1
ATOM 963 C C . ALA A 1 125 ? -12.707 2.450 6.479 1.00 93.19 125 ALA A C 1
ATOM 965 O O . ALA A 1 125 ? -12.510 2.227 5.291 1.00 93.19 125 ALA A O 1
ATOM 966 N N . GLN A 1 126 ? -11.777 2.193 7.406 1.00 94.81 126 GLN A N 1
ATOM 967 C CA . GLN A 1 126 ? -10.472 1.600 7.076 1.00 94.81 126 GLN A CA 1
ATOM 968 C C . GLN A 1 126 ? -10.601 0.176 6.524 1.00 94.81 126 GLN A C 1
ATOM 970 O O . GLN A 1 126 ? -9.929 -0.166 5.554 1.00 94.81 126 GLN A O 1
ATOM 975 N N . ARG A 1 127 ? -11.493 -0.641 7.102 1.00 95.50 127 ARG A N 1
ATOM 976 C CA . ARG A 1 127 ? -11.783 -1.994 6.595 1.00 95.50 127 ARG A CA 1
ATOM 977 C C . ARG A 1 127 ? -12.348 -1.952 5.177 1.00 95.50 127 ARG A C 1
ATOM 979 O O . ARG A 1 127 ? -11.849 -2.662 4.310 1.00 95.50 127 ARG A O 1
ATOM 986 N N . SER A 1 128 ? -13.342 -1.097 4.934 1.00 95.00 128 SER A N 1
ATOM 987 C CA . SER A 1 128 ? -13.915 -0.912 3.597 1.00 95.00 128 SER A CA 1
ATOM 988 C C . SER A 1 128 ? -12.871 -0.405 2.604 1.00 95.00 128 SER A C 1
ATOM 990 O O . SER A 1 128 ? -12.768 -0.929 1.501 1.00 95.00 128 SER A O 1
ATOM 992 N N . PHE A 1 129 ? -12.046 0.563 3.007 1.00 95.25 129 PHE A N 1
ATOM 993 C CA . PHE A 1 129 ? -11.001 1.111 2.150 1.00 95.25 129 PHE A CA 1
ATOM 994 C C . PHE A 1 129 ? -9.950 0.062 1.764 1.00 95.25 129 PHE A C 1
ATOM 996 O O . PHE A 1 129 ? -9.590 -0.042 0.596 1.00 95.25 129 PHE A O 1
ATOM 1003 N N . TYR A 1 130 ? -9.516 -0.777 2.709 1.00 96.12 130 TYR A N 1
ATOM 1004 C CA . TYR A 1 130 ? -8.630 -1.905 2.413 1.00 96.12 130 TYR A CA 1
ATOM 1005 C C . TYR A 1 130 ? -9.241 -2.876 1.390 1.00 96.12 130 TYR A C 1
ATOM 1007 O O . TYR A 1 130 ? -8.581 -3.264 0.429 1.00 96.12 130 TYR A O 1
ATOM 1015 N N . GLN A 1 131 ? -10.520 -3.223 1.547 1.00 96.19 131 GLN A N 1
ATOM 1016 C CA . GLN A 1 131 ? -11.218 -4.090 0.592 1.00 96.19 131 GLN A CA 1
ATOM 1017 C C . GLN A 1 131 ? -11.317 -3.449 -0.801 1.00 96.19 131 GLN A C 1
ATOM 1019 O O . GLN A 1 131 ? -11.218 -4.142 -1.814 1.00 96.19 131 GLN A O 1
ATOM 1024 N N . GLU A 1 132 ? -11.468 -2.126 -0.880 1.00 96.12 132 GLU A N 1
ATOM 1025 C CA . GLU A 1 132 ? -11.413 -1.403 -2.152 1.00 96.12 132 GLU A CA 1
ATOM 1026 C C . GLU A 1 132 ? -10.010 -1.405 -2.770 1.00 96.12 132 GLU A C 1
ATOM 1028 O O . GLU A 1 132 ? -9.896 -1.553 -3.990 1.00 96.12 132 GLU A O 1
ATOM 1033 N N . ILE A 1 133 ? -8.950 -1.290 -1.958 1.00 96.38 133 ILE A N 1
ATOM 1034 C CA . ILE A 1 133 ? -7.561 -1.455 -2.416 1.00 96.38 133 ILE A CA 1
ATOM 1035 C C . ILE A 1 133 ? -7.399 -2.832 -3.058 1.00 96.38 133 ILE A C 1
ATOM 1037 O O . ILE A 1 133 ? -6.922 -2.915 -4.190 1.00 96.38 133 ILE A O 1
ATOM 1041 N N . GLU A 1 134 ? -7.841 -3.900 -2.389 1.00 96.31 134 GLU A N 1
ATOM 1042 C CA . GLU A 1 134 ? -7.787 -5.257 -2.943 1.00 96.31 134 GLU A CA 1
ATOM 1043 C C . GLU A 1 134 ? -8.566 -5.367 -4.261 1.00 96.31 134 GLU A C 1
ATOM 1045 O O . GLU A 1 134 ? -8.036 -5.847 -5.264 1.00 96.31 134 GLU A O 1
ATOM 1050 N N . ALA A 1 135 ? -9.803 -4.867 -4.296 1.00 97.12 135 ALA A N 1
ATOM 1051 C CA . ALA A 1 135 ? -10.664 -4.949 -5.475 1.00 97.12 135 ALA A CA 1
ATOM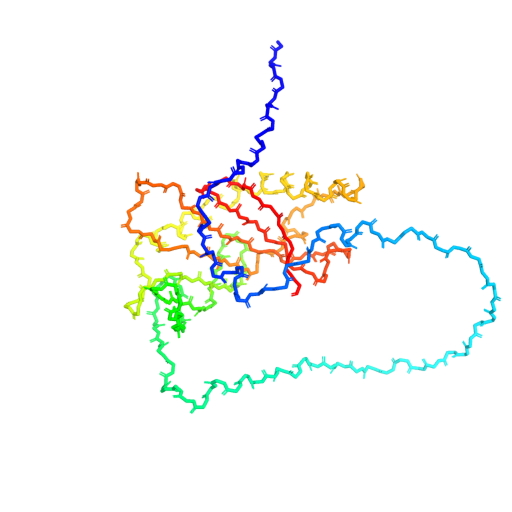 1052 C C . ALA A 1 135 ? -10.115 -4.175 -6.688 1.00 97.12 135 ALA A C 1
ATOM 1054 O O . ALA A 1 135 ? -10.402 -4.530 -7.836 1.00 97.12 135 ALA A O 1
ATOM 1055 N N . ARG A 1 136 ? -9.342 -3.108 -6.453 1.00 97.12 136 ARG A N 1
ATOM 1056 C CA . ARG A 1 136 ? -8.808 -2.223 -7.501 1.00 97.12 136 ARG A CA 1
ATOM 1057 C C . ARG A 1 136 ? -7.331 -2.442 -7.798 1.00 97.12 136 ARG A C 1
ATOM 1059 O O . ARG A 1 136 ? -6.835 -1.848 -8.751 1.00 97.12 136 ARG A O 1
ATOM 1066 N N . TYR A 1 137 ? -6.636 -3.290 -7.041 1.00 97.19 137 TYR A N 1
ATOM 1067 C CA . TYR A 1 137 ? -5.189 -3.486 -7.149 1.00 97.19 137 TYR A CA 1
ATOM 1068 C C . TYR A 1 137 ? -4.724 -3.720 -8.592 1.00 97.19 137 TYR A C 1
ATOM 1070 O O . TYR A 1 137 ? -3.869 -2.997 -9.098 1.00 97.19 137 TYR A O 1
ATOM 1078 N N . GLU A 1 138 ? -5.375 -4.644 -9.296 1.00 96.50 138 GLU A N 1
ATOM 1079 C CA . GLU A 1 138 ? -5.083 -4.969 -10.698 1.00 96.50 138 GLU A CA 1
ATOM 1080 C C . GLU A 1 138 ? -5.198 -3.766 -11.647 1.00 96.50 138 GLU A C 1
ATOM 1082 O O . GLU A 1 138 ? -4.443 -3.647 -12.609 1.00 96.50 138 GLU A O 1
ATOM 1087 N N . GLN A 1 139 ? -6.119 -2.845 -11.362 1.00 97.19 139 GLN A N 1
ATOM 1088 C CA . GLN A 1 139 ? -6.323 -1.632 -12.156 1.00 97.19 139 GLN A CA 1
ATOM 1089 C C . GLN A 1 139 ? -5.262 -0.565 -11.851 1.00 97.19 139 GLN A C 1
ATOM 1091 O O . GLN A 1 139 ? -4.960 0.259 -12.711 1.00 97.19 139 GLN A O 1
ATOM 1096 N N . MET A 1 140 ? -4.680 -0.583 -10.646 1.00 97.44 140 MET A N 1
ATOM 1097 C CA . MET A 1 140 ? -3.631 0.354 -10.225 1.00 97.44 140 MET A CA 1
ATOM 1098 C C . MET A 1 140 ? -2.239 -0.048 -10.729 1.00 97.44 140 MET A C 1
ATOM 1100 O O . MET A 1 140 ? -1.400 0.826 -10.957 1.00 97.44 140 MET A O 1
ATOM 1104 N N . VAL A 1 141 ? -1.988 -1.347 -10.935 1.00 97.38 141 VAL A N 1
ATOM 1105 C CA . VAL A 1 141 ? -0.674 -1.893 -11.328 1.00 97.38 141 VAL A CA 1
ATOM 1106 C C . VAL A 1 141 ? -0.028 -1.160 -12.515 1.00 97.38 141 VAL A C 1
ATOM 1108 O O . VAL A 1 141 ? 1.142 -0.795 -12.391 1.00 97.38 141 VAL A O 1
ATOM 1111 N N . PRO A 1 142 ? -0.719 -0.869 -13.639 1.00 97.94 142 PRO A N 1
ATOM 1112 C CA . PRO A 1 142 ? -0.093 -0.168 -14.762 1.00 97.94 142 PRO A CA 1
ATOM 1113 C C . PRO A 1 142 ? 0.427 1.229 -14.397 1.00 97.94 142 PRO A C 1
ATOM 1115 O O . PRO A 1 142 ? 1.529 1.602 -14.799 1.00 97.94 142 PRO A O 1
ATOM 1118 N N . ALA A 1 143 ? -0.335 1.987 -13.604 1.00 98.12 143 ALA A N 1
ATOM 1119 C CA . ALA A 1 143 ? 0.062 3.324 -13.167 1.00 98.12 143 ALA A CA 1
ATOM 1120 C C . ALA A 1 143 ? 1.238 3.260 -12.179 1.00 98.12 143 ALA A C 1
ATOM 1122 O O . ALA A 1 143 ? 2.180 4.047 -12.279 1.00 98.12 143 ALA A O 1
ATOM 1123 N N . ILE A 1 144 ? 1.216 2.288 -11.261 1.00 98.25 144 ILE A N 1
ATOM 1124 C CA . ILE A 1 144 ? 2.308 2.045 -10.310 1.00 98.25 144 ILE A CA 1
ATOM 1125 C C . ILE A 1 144 ? 3.597 1.693 -11.065 1.00 98.25 144 ILE A C 1
ATOM 1127 O O . ILE A 1 144 ? 4.637 2.315 -10.842 1.00 98.25 144 ILE A O 1
ATOM 1131 N N . ALA A 1 145 ? 3.524 0.753 -12.012 1.00 97.75 145 ALA A N 1
ATOM 1132 C CA . ALA A 1 145 ? 4.659 0.343 -12.834 1.00 97.75 145 ALA A CA 1
ATOM 1133 C C . ALA A 1 145 ? 5.233 1.516 -13.642 1.00 97.75 145 ALA A C 1
ATOM 1135 O O . ALA A 1 145 ? 6.455 1.672 -13.729 1.00 97.75 145 ALA A O 1
ATOM 1136 N N . GLN A 1 146 ? 4.368 2.375 -14.194 1.00 97.44 146 GLN A N 1
ATOM 1137 C CA . GLN A 1 146 ? 4.795 3.569 -14.918 1.00 97.44 146 GLN A CA 1
ATOM 1138 C C . GLN A 1 146 ? 5.542 4.546 -14.003 1.00 97.44 146 GLN A C 1
ATOM 1140 O O . GLN A 1 146 ? 6.600 5.046 -14.391 1.00 97.44 146 GLN A O 1
ATOM 1145 N N . LEU A 1 147 ? 5.026 4.807 -12.797 1.00 97.62 147 LEU A N 1
ATOM 1146 C CA . LEU A 1 147 ? 5.658 5.733 -11.858 1.00 97.62 147 LEU A CA 1
ATOM 1147 C C . LEU A 1 147 ? 7.007 5.206 -11.350 1.00 97.62 147 LEU A C 1
ATOM 1149 O O . LEU A 1 147 ? 7.982 5.959 -11.303 1.00 97.62 147 LEU A O 1
ATOM 1153 N N . ILE A 1 148 ? 7.084 3.916 -11.017 1.00 96.44 148 ILE A N 1
ATOM 1154 C CA . ILE A 1 148 ? 8.332 3.246 -10.628 1.00 96.44 148 ILE A CA 1
ATOM 1155 C C . ILE A 1 148 ? 9.349 3.346 -11.768 1.00 96.44 148 ILE A C 1
ATOM 1157 O O . ILE A 1 148 ? 10.458 3.831 -11.549 1.00 96.44 148 ILE A O 1
ATOM 1161 N N . THR A 1 149 ? 8.957 2.992 -12.997 1.00 96.00 149 THR A N 1
ATOM 1162 C CA . THR A 1 149 ? 9.829 3.110 -14.179 1.00 96.00 149 THR A CA 1
ATOM 1163 C C . THR A 1 149 ? 10.341 4.537 -14.351 1.00 96.00 149 THR A C 1
ATOM 1165 O O . THR A 1 149 ? 11.546 4.759 -14.370 1.00 96.00 149 THR A O 1
ATOM 1168 N N . ALA A 1 150 ? 9.449 5.530 -14.374 1.00 95.25 150 ALA A N 1
ATOM 1169 C CA . ALA A 1 150 ? 9.822 6.936 -14.520 1.00 95.25 150 ALA A CA 1
ATOM 1170 C C . ALA A 1 150 ? 10.743 7.444 -13.396 1.00 95.25 150 ALA A C 1
ATOM 1172 O O . ALA A 1 150 ? 11.534 8.366 -13.613 1.00 95.25 150 ALA A O 1
ATOM 1173 N N . THR A 1 151 ? 10.640 6.867 -12.198 1.00 94.12 151 THR A N 1
ATOM 1174 C CA . THR A 1 151 ? 11.505 7.201 -11.064 1.00 94.12 151 THR A CA 1
ATOM 1175 C C . THR A 1 151 ? 12.903 6.624 -11.261 1.00 94.12 151 THR A C 1
ATOM 1177 O O . THR A 1 151 ? 13.877 7.374 -11.193 1.00 94.12 151 THR A O 1
ATOM 1180 N N . PHE A 1 152 ? 13.016 5.331 -11.572 1.00 92.38 152 PHE A N 1
ATOM 1181 C CA . PHE A 1 152 ? 14.312 4.656 -11.680 1.00 92.38 152 PHE A CA 1
ATOM 1182 C C . PHE A 1 152 ? 15.052 4.947 -12.986 1.00 92.38 152 PHE A C 1
ATOM 1184 O O . PHE A 1 152 ? 16.278 5.022 -12.962 1.00 92.38 152 PHE A O 1
ATOM 1191 N N . THR A 1 153 ? 14.363 5.233 -14.096 1.00 93.00 153 THR A N 1
ATOM 1192 C CA . THR A 1 153 ? 15.016 5.601 -15.368 1.00 93.00 153 THR A CA 1
ATOM 1193 C C . THR A 1 153 ? 15.865 6.876 -15.258 1.00 93.00 153 THR A C 1
ATOM 1195 O O . THR A 1 153 ? 16.804 7.061 -16.030 1.00 93.00 153 THR A O 1
ATOM 1198 N N . LYS A 1 154 ? 15.603 7.744 -14.268 1.00 90.62 154 LYS A N 1
ATOM 1199 C CA . LYS A 1 154 ? 16.417 8.947 -14.011 1.00 90.62 154 LYS A CA 1
ATOM 1200 C C . LYS A 1 154 ? 17.849 8.618 -13.583 1.00 90.62 154 LYS A C 1
ATOM 1202 O O . LYS A 1 154 ? 18.766 9.347 -13.945 1.00 90.62 154 LYS A O 1
ATOM 1207 N N . SER A 1 155 ? 18.033 7.551 -12.809 1.00 86.12 155 SER A N 1
ATOM 1208 C CA . SER A 1 155 ? 19.342 7.077 -12.339 1.00 86.12 155 SER A CA 1
ATOM 1209 C C . SER A 1 155 ? 19.853 5.871 -13.128 1.00 86.12 155 SER A C 1
ATOM 1211 O O . SER A 1 155 ? 21.055 5.625 -13.177 1.00 86.12 155 SER A O 1
ATOM 1213 N N . GLU A 1 156 ? 18.952 5.122 -13.760 1.00 89.31 156 GLU A N 1
ATOM 1214 C CA . GLU A 1 156 ? 19.236 3.902 -14.504 1.00 89.31 156 GLU A CA 1
ATOM 1215 C C . GLU A 1 156 ? 18.505 3.902 -15.854 1.00 89.31 156 GLU A C 1
ATOM 1217 O O . GLU A 1 156 ? 17.409 3.353 -15.955 1.00 89.31 156 GLU A O 1
ATOM 1222 N N . PRO A 1 157 ? 19.095 4.480 -16.915 1.00 90.75 157 PRO A N 1
ATOM 1223 C CA . PRO A 1 157 ? 18.416 4.6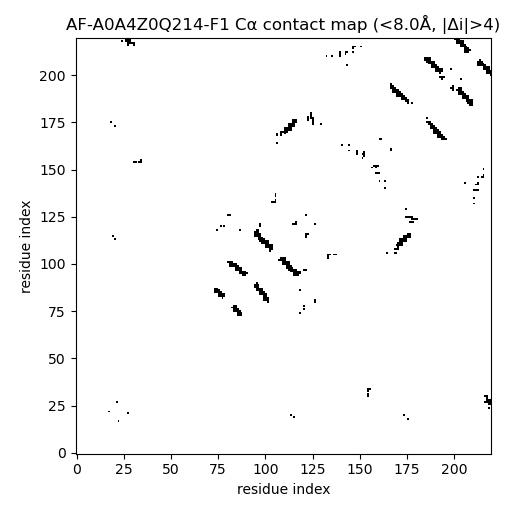62 -18.202 1.00 90.75 157 PRO A CA 1
ATOM 1224 C C . PRO A 1 157 ? 17.835 3.382 -18.827 1.00 90.75 157 PRO A C 1
ATOM 1226 O O . PRO A 1 157 ? 16.829 3.449 -19.525 1.00 90.75 157 PRO A O 1
ATOM 1229 N N . ASP A 1 158 ? 18.435 2.224 -18.540 1.00 91.38 158 ASP A N 1
ATOM 1230 C CA . ASP A 1 158 ? 18.009 0.916 -19.056 1.00 91.38 158 ASP A CA 1
ATOM 1231 C C . ASP A 1 158 ? 17.010 0.185 -18.137 1.00 91.38 158 ASP A C 1
ATOM 1233 O O . ASP A 1 158 ? 16.680 -0.981 -18.375 1.00 91.38 158 ASP A O 1
ATOM 1237 N N . PHE A 1 159 ? 16.554 0.826 -17.054 1.00 93.94 159 PHE A N 1
ATOM 1238 C CA . PHE A 1 159 ? 15.572 0.241 -16.150 1.00 93.94 159 PHE A CA 1
ATOM 1239 C C . PHE A 1 159 ? 14.249 0.007 -16.884 1.00 93.94 159 PHE A C 1
ATOM 1241 O O . PHE A 1 159 ? 13.647 0.930 -17.435 1.00 93.94 159 PHE A O 1
ATOM 1248 N N . VAL A 1 160 ? 13.789 -1.242 -16.864 1.00 93.62 160 VAL A N 1
ATOM 1249 C CA . VAL A 1 160 ? 12.543 -1.669 -17.491 1.00 93.62 160 VAL A CA 1
ATOM 1250 C C . VAL A 1 160 ? 11.870 -2.709 -16.615 1.00 93.62 160 VAL A C 1
ATOM 1252 O O . VAL A 1 160 ? 12.513 -3.665 -16.190 1.00 93.62 160 VAL A O 1
ATOM 1255 N N . ILE A 1 161 ? 10.572 -2.533 -16.395 1.00 96.12 161 ILE A N 1
ATOM 1256 C CA . ILE A 1 161 ? 9.705 -3.550 -15.802 1.00 96.12 161 ILE A CA 1
ATOM 1257 C C . ILE A 1 161 ? 9.081 -4.331 -16.958 1.00 96.12 161 ILE A C 1
ATOM 1259 O O . ILE A 1 161 ? 8.417 -3.744 -17.816 1.00 96.12 161 ILE A O 1
ATOM 1263 N N . ARG A 1 162 ? 9.320 -5.640 -17.018 1.00 95.31 162 ARG A N 1
ATOM 1264 C CA . ARG A 1 162 ? 8.813 -6.53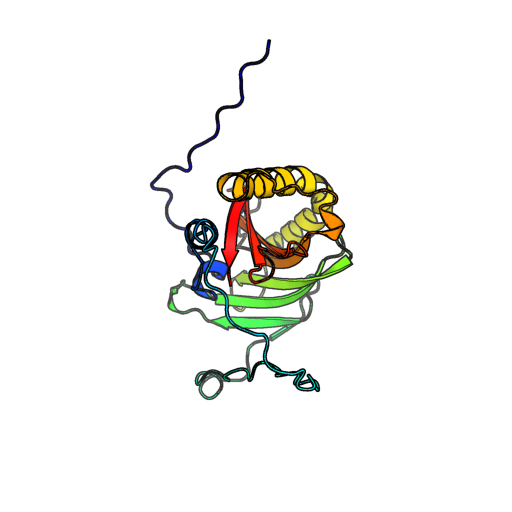5 -18.071 1.00 95.31 162 ARG A CA 1
ATOM 1265 C C . ARG A 1 162 ? 7.512 -7.208 -17.651 1.00 95.31 162 ARG A C 1
ATOM 1267 O O . ARG A 1 162 ? 6.579 -7.276 -18.445 1.00 95.31 162 ARG A O 1
ATOM 1274 N N . ASP A 1 163 ? 7.464 -7.687 -16.415 1.00 95.81 163 ASP A N 1
ATOM 1275 C CA . ASP A 1 163 ? 6.303 -8.283 -15.770 1.00 95.81 163 ASP A CA 1
ATOM 1276 C C . ASP A 1 163 ? 6.255 -7.823 -14.311 1.00 95.81 163 ASP A C 1
ATOM 1278 O O . ASP A 1 163 ? 6.913 -8.376 -13.429 1.00 95.81 163 ASP A O 1
ATOM 1282 N N . PHE A 1 164 ? 5.436 -6.800 -14.059 1.00 95.81 164 PHE A N 1
ATOM 1283 C CA . PHE A 1 164 ? 5.319 -6.192 -12.738 1.00 95.81 164 PHE A CA 1
ATOM 1284 C C . PHE A 1 164 ? 5.008 -7.219 -11.646 1.00 95.81 164 PHE A C 1
ATOM 1286 O O . PHE A 1 164 ? 5.602 -7.160 -10.577 1.00 95.81 164 PHE A O 1
ATOM 1293 N N . LYS A 1 165 ? 4.132 -8.195 -11.911 1.00 93.31 165 LYS A N 1
ATOM 1294 C CA . LYS A 1 165 ? 3.692 -9.151 -10.884 1.00 93.31 165 LYS A CA 1
ATOM 1295 C C . LYS A 1 165 ? 4.774 -10.156 -10.503 1.00 93.31 165 LYS A C 1
ATOM 1297 O O . LYS A 1 165 ? 4.730 -10.699 -9.406 1.00 93.31 165 LYS A O 1
ATOM 1302 N N . GLN A 1 166 ? 5.713 -10.429 -11.407 1.00 94.56 166 GLN A N 1
ATOM 1303 C CA . GLN A 1 166 ? 6.857 -11.300 -11.128 1.00 94.56 166 GLN A CA 1
ATOM 1304 C C . GLN A 1 166 ? 8.043 -10.532 -10.539 1.00 94.56 166 GLN A C 1
ATOM 1306 O O . GLN A 1 166 ? 8.866 -11.113 -9.834 1.00 94.56 166 GLN A O 1
ATOM 1311 N N . GLU A 1 167 ? 8.157 -9.242 -10.854 1.00 95.62 167 GLU A N 1
ATOM 1312 C CA . GLU A 1 167 ? 9.306 -8.417 -10.476 1.00 95.62 167 GLU A CA 1
ATOM 1313 C C . GLU A 1 167 ? 9.075 -7.592 -9.204 1.00 95.62 167 GLU A C 1
ATOM 1315 O O . GLU A 1 167 ? 10.058 -7.183 -8.581 1.00 95.62 167 GLU A O 1
ATOM 1320 N N . PHE A 1 168 ? 7.814 -7.371 -8.814 1.00 95.62 168 PHE A N 1
ATOM 1321 C CA . PHE A 1 168 ? 7.394 -6.578 -7.656 1.00 95.62 168 PHE A CA 1
ATOM 1322 C C . PHE A 1 168 ? 6.301 -7.305 -6.867 1.00 95.62 168 PHE A C 1
ATOM 1324 O O . PHE A 1 168 ? 5.129 -7.319 -7.250 1.00 95.62 168 PHE A O 1
ATOM 1331 N N . GLN A 1 169 ? 6.687 -7.884 -5.735 1.00 95.25 169 GLN A N 1
ATOM 1332 C CA . GLN A 1 169 ? 5.781 -8.561 -4.815 1.00 95.25 169 GLN A CA 1
ATOM 1333 C C . GLN A 1 169 ? 5.349 -7.582 -3.717 1.00 95.25 169 GLN A C 1
ATOM 1335 O O . GLN A 1 169 ? 6.223 -7.046 -3.038 1.00 95.25 169 GLN A O 1
ATOM 1340 N N . PRO A 1 170 ? 4.040 -7.345 -3.503 1.00 95.75 170 PRO A N 1
ATOM 1341 C CA . PRO A 1 170 ? 3.573 -6.591 -2.344 1.00 95.75 170 PRO A CA 1
ATOM 1342 C C . PRO A 1 170 ? 4.068 -7.228 -1.047 1.00 95.75 170 PRO A C 1
ATOM 1344 O O . PRO A 1 170 ? 3.930 -8.437 -0.869 1.00 95.75 170 PRO A O 1
ATOM 1347 N N . ASP A 1 171 ? 4.603 -6.404 -0.157 1.00 94.75 171 ASP A N 1
ATOM 1348 C CA . ASP A 1 171 ? 5.184 -6.835 1.119 1.00 94.75 171 ASP A CA 1
ATOM 1349 C C . ASP A 1 171 ? 4.546 -6.114 2.309 1.00 94.75 171 ASP A C 1
ATOM 1351 O O . ASP A 1 171 ? 4.319 -6.706 3.359 1.00 94.75 171 ASP A O 1
ATOM 1355 N N . PHE A 1 172 ? 4.164 -4.847 2.137 1.00 96.25 172 PHE A N 1
ATOM 1356 C CA . PHE A 1 172 ? 3.645 -4.043 3.237 1.00 96.25 172 PHE A CA 1
ATOM 1357 C C . PHE A 1 172 ? 2.593 -3.033 2.776 1.00 96.25 172 PHE A C 1
ATOM 1359 O O . PHE A 1 172 ? 2.676 -2.507 1.665 1.00 96.25 172 PHE A O 1
ATOM 1366 N N . LEU A 1 173 ? 1.627 -2.733 3.646 1.00 96.75 173 LEU A N 1
ATOM 1367 C CA . LEU A 1 173 ? 0.662 -1.646 3.480 1.00 96.75 173 LEU A CA 1
ATOM 1368 C C . LEU A 1 173 ? 0.603 -0.770 4.733 1.00 96.75 173 LEU A C 1
ATOM 1370 O O . LEU A 1 173 ? 0.533 -1.279 5.850 1.00 96.75 173 LEU A O 1
ATOM 1374 N N . SER A 1 174 ? 0.536 0.544 4.534 1.00 96.38 174 SER A N 1
ATOM 1375 C CA . SER A 1 174 ? 0.286 1.527 5.591 1.00 96.38 174 SER A CA 1
ATOM 1376 C C . SER A 1 174 ? -1.037 2.236 5.332 1.00 96.38 174 SER A C 1
ATOM 1378 O O . SER A 1 174 ? -1.193 2.872 4.288 1.00 96.38 174 SER A O 1
ATOM 1380 N N . LEU A 1 175 ? -1.991 2.124 6.255 1.00 95.62 175 LEU A N 1
ATOM 1381 C CA . LEU A 1 175 ? -3.313 2.738 6.154 1.00 95.62 175 LEU A CA 1
ATOM 1382 C C . LEU A 1 175 ? -3.440 3.912 7.135 1.00 95.62 175 LEU A C 1
ATOM 1384 O O . LEU A 1 175 ? -3.211 3.724 8.332 1.00 95.62 175 LEU A O 1
ATOM 1388 N N . PRO A 1 176 ? -3.881 5.094 6.673 1.00 93.50 176 PRO A N 1
ATOM 1389 C CA . PRO A 1 176 ? -4.097 6.240 7.545 1.00 93.50 176 PRO A CA 1
ATOM 1390 C C . PRO A 1 176 ? -5.372 6.058 8.375 1.00 93.50 176 PRO A C 1
ATOM 1392 O O . PRO A 1 176 ? -6.219 5.205 8.081 1.00 93.50 176 PRO A O 1
ATOM 1395 N N . VAL A 1 177 ? -5.580 6.938 9.355 1.00 90.56 177 VAL A N 1
ATOM 1396 C CA . VAL A 1 177 ? -6.898 7.112 9.979 1.00 90.56 177 VAL A CA 1
ATOM 1397 C C . VAL A 1 177 ? -7.893 7.590 8.920 1.00 90.56 177 VAL A C 1
ATOM 1399 O O . VAL A 1 177 ? -7.677 8.608 8.266 1.00 90.56 177 VAL A O 1
ATOM 1402 N N . ILE A 1 178 ? -9.013 6.878 8.781 1.00 88.50 178 ILE A N 1
ATOM 1403 C CA . ILE A 1 178 ? -10.123 7.271 7.904 1.00 88.50 178 ILE A CA 1
ATOM 1404 C C . ILE A 1 178 ? -11.362 7.471 8.774 1.00 88.50 178 ILE A C 1
ATOM 1406 O O . ILE A 1 178 ? -11.977 6.505 9.235 1.00 88.50 178 ILE A O 1
ATOM 1410 N N . GLU A 1 179 ? -11.709 8.736 9.019 1.00 74.00 179 GLU A N 1
ATOM 1411 C CA . GLU A 1 179 ? -12.901 9.115 9.790 1.00 74.00 179 GLU A CA 1
ATOM 1412 C C . GLU A 1 179 ? -14.151 9.213 8.909 1.00 74.00 179 GLU A C 1
ATOM 1414 O O . GLU A 1 179 ? -15.241 8.819 9.324 1.00 74.00 179 GLU A O 1
ATOM 1419 N N . LYS A 1 180 ? -13.996 9.735 7.685 1.00 68.62 180 LYS A N 1
ATOM 1420 C CA . LYS A 1 180 ? -15.072 9.913 6.704 1.00 68.62 180 LYS A CA 1
ATOM 1421 C C . LYS A 1 180 ? -14.555 9.581 5.299 1.00 68.62 180 LYS A C 1
ATOM 1423 O O . LYS A 1 180 ? -13.571 10.192 4.887 1.00 68.62 180 LYS A O 1
ATOM 1428 N N . PRO A 1 181 ? -15.215 8.674 4.558 1.00 60.97 181 PRO A N 1
ATOM 1429 C CA . PRO A 1 181 ? -14.807 8.311 3.198 1.00 60.97 181 PRO A CA 1
ATOM 1430 C C . PRO A 1 181 ? -14.812 9.485 2.203 1.00 60.97 181 PRO A C 1
ATOM 1432 O O . PRO A 1 181 ? -14.044 9.482 1.249 1.00 60.97 181 PRO A O 1
ATOM 1435 N N . ASP A 1 182 ? -15.642 10.506 2.443 1.00 64.81 182 ASP A N 1
ATOM 1436 C CA . ASP A 1 182 ? -16.023 11.473 1.402 1.00 64.81 182 ASP A CA 1
ATOM 1437 C C . ASP A 1 182 ? -15.271 12.817 1.448 1.00 64.81 182 ASP A C 1
ATOM 1439 O O . ASP A 1 182 ? -15.561 13.708 0.651 1.00 64.81 182 ASP A O 1
ATOM 1443 N N . THR A 1 183 ? -14.350 13.027 2.396 1.00 57.53 183 THR A N 1
ATOM 1444 C CA . THR A 1 183 ? -13.824 14.382 2.684 1.00 57.53 183 THR A CA 1
ATOM 1445 C C . THR A 1 183 ? -12.391 14.660 2.227 1.00 57.53 183 THR A C 1
ATOM 1447 O O . THR A 1 183 ? -12.020 15.828 2.141 1.00 57.53 183 THR A O 1
ATOM 1450 N N . ALA A 1 184 ? -11.598 13.640 1.895 1.00 68.56 184 ALA A N 1
ATOM 1451 C CA . ALA A 1 184 ? -10.283 13.784 1.263 1.00 68.56 184 ALA A CA 1
ATOM 1452 C C . ALA A 1 184 ? -9.838 12.436 0.682 1.00 68.56 184 ALA A C 1
ATOM 1454 O O . ALA A 1 184 ? -10.150 11.396 1.258 1.00 68.56 184 ALA A O 1
ATOM 1455 N N . GLU A 1 185 ? -9.089 12.449 -0.425 1.00 85.94 185 GLU A N 1
ATOM 1456 C CA . GLU A 1 185 ? -8.431 11.239 -0.926 1.00 85.94 185 GLU A CA 1
ATOM 1457 C C . GLU A 1 185 ? -7.406 10.763 0.117 1.00 85.94 185 GLU A C 1
ATOM 1459 O O . GLU A 1 185 ? -6.437 11.484 0.378 1.00 85.94 185 GLU A O 1
ATOM 1464 N N . PRO A 1 186 ? -7.600 9.589 0.745 1.00 90.75 186 PRO A N 1
ATOM 1465 C CA . PRO A 1 186 ? -6.687 9.111 1.771 1.00 90.75 186 PRO A CA 1
ATOM 1466 C C . PRO A 1 186 ? -5.307 8.879 1.160 1.00 90.75 186 PRO A C 1
ATOM 1468 O O . PRO A 1 186 ? -5.181 8.305 0.074 1.00 90.75 186 PRO A O 1
ATOM 1471 N N . ALA A 1 187 ? -4.279 9.329 1.871 1.00 93.62 187 ALA A N 1
ATOM 1472 C CA . ALA A 1 187 ? -2.899 9.037 1.536 1.00 93.62 187 ALA A CA 1
ATOM 1473 C C . ALA A 1 187 ? -2.461 7.773 2.282 1.00 93.62 187 ALA A C 1
ATOM 1475 O O . ALA A 1 187 ? -2.587 7.703 3.502 1.00 93.62 187 ALA A O 1
ATOM 1476 N N . TRP A 1 188 ? -2.005 6.767 1.547 1.00 96.00 188 TRP A N 1
ATOM 1477 C CA . TRP A 1 188 ? -1.619 5.455 2.071 1.00 96.00 188 TRP A CA 1
ATOM 1478 C C . TRP A 1 188 ? -0.393 4.945 1.318 1.00 96.00 188 TRP A C 1
ATOM 1480 O O . TRP A 1 188 ? -0.032 5.494 0.280 1.00 96.00 188 TRP A O 1
ATOM 1490 N N . GLU A 1 189 ? 0.266 3.913 1.832 1.00 97.50 189 GLU A N 1
ATOM 1491 C CA . GLU A 1 189 ? 1.505 3.403 1.235 1.00 97.50 189 GLU A CA 1
ATOM 1492 C C . GLU A 1 189 ? 1.391 1.910 0.935 1.00 97.50 189 GLU A C 1
ATOM 1494 O O . GLU A 1 189 ? 0.795 1.157 1.707 1.00 97.50 189 GLU A O 1
ATOM 1499 N N . ILE A 1 190 ? 2.000 1.485 -0.173 1.00 97.50 190 ILE A N 1
ATOM 1500 C CA . ILE A 1 190 ? 2.272 0.080 -0.486 1.00 97.50 190 ILE A CA 1
ATOM 1501 C C . ILE A 1 190 ? 3.763 -0.097 -0.749 1.00 97.50 190 ILE A C 1
ATOM 1503 O O . ILE A 1 190 ? 4.362 0.675 -1.499 1.00 97.50 190 ILE A O 1
ATOM 1507 N N . ALA A 1 191 ? 4.360 -1.111 -0.132 1.00 96.94 191 ALA A N 1
ATOM 1508 C CA . ALA A 1 191 ? 5.743 -1.489 -0.365 1.00 96.94 191 ALA A CA 1
ATOM 1509 C C . ALA A 1 191 ? 5.826 -2.766 -1.194 1.00 96.94 191 ALA A C 1
ATOM 1511 O O . ALA A 1 191 ? 4.994 -3.669 -1.062 1.00 96.94 191 ALA A O 1
ATOM 1512 N N . PHE A 1 192 ? 6.872 -2.844 -2.008 1.00 96.50 192 PHE A N 1
ATOM 1513 C CA . PHE A 1 192 ? 7.184 -4.002 -2.821 1.00 96.50 192 PHE A CA 1
ATOM 1514 C C . PHE A 1 192 ? 8.596 -4.501 -2.538 1.00 96.50 192 PHE A C 1
ATOM 1516 O O . PHE A 1 192 ? 9.563 -3.734 -2.608 1.00 96.50 192 PHE A O 1
ATOM 1523 N N . GLU A 1 193 ? 8.718 -5.804 -2.321 1.00 93.81 193 GLU A N 1
ATOM 1524 C CA . GLU A 1 193 ? 9.969 -6.510 -2.559 1.00 93.81 193 GLU A CA 1
ATOM 1525 C C . GLU A 1 193 ? 10.191 -6.650 -4.066 1.00 93.81 193 GLU A C 1
ATOM 1527 O O . GLU A 1 193 ? 9.245 -6.845 -4.837 1.00 93.81 193 GLU A O 1
ATOM 1532 N N . THR A 1 194 ? 11.449 -6.562 -4.506 1.00 93.88 194 THR A N 1
ATOM 1533 C CA . THR A 1 194 ? 11.772 -6.622 -5.934 1.00 93.88 194 THR A CA 1
ATOM 1534 C C . THR A 1 194 ? 12.916 -7.564 -6.287 1.00 93.88 194 THR A C 1
ATOM 1536 O O . THR A 1 194 ? 13.914 -7.697 -5.573 1.00 93.88 194 THR A O 1
ATOM 1539 N N . THR A 1 195 ? 12.805 -8.202 -7.455 1.00 92.00 195 THR A N 1
ATOM 1540 C CA . THR A 1 195 ? 13.870 -9.053 -8.001 1.00 92.00 195 THR A CA 1
ATOM 1541 C C . THR A 1 195 ? 15.010 -8.251 -8.631 1.00 92.00 195 THR A C 1
ATOM 1543 O O . THR A 1 195 ? 16.107 -8.808 -8.784 1.00 92.00 195 THR A O 1
ATOM 1546 N N . HIS A 1 196 ? 14.802 -6.963 -8.947 1.00 89.56 196 HIS A N 1
ATOM 1547 C CA . HIS A 1 196 ? 15.793 -6.098 -9.589 1.00 89.56 196 HIS A CA 1
ATOM 1548 C C . HIS A 1 196 ? 17.044 -5.948 -8.713 1.00 89.56 196 HIS A C 1
ATOM 1550 O O . HIS A 1 196 ? 17.042 -5.269 -7.690 1.00 89.56 196 HIS A O 1
ATOM 1556 N N . ALA A 1 197 ? 18.151 -6.569 -9.136 1.00 79.62 197 ALA A N 1
ATOM 1557 C CA . ALA A 1 197 ? 19.358 -6.740 -8.318 1.00 79.62 197 ALA A CA 1
ATOM 1558 C C . ALA A 1 197 ? 19.959 -5.432 -7.776 1.00 79.62 197 ALA A C 1
ATOM 1560 O O . ALA A 1 197 ? 20.538 -5.432 -6.694 1.00 79.62 197 ALA A O 1
ATOM 1561 N N . LYS A 1 198 ? 19.814 -4.328 -8.513 1.00 76.94 198 LYS A N 1
ATOM 1562 C CA . LYS A 1 198 ? 20.339 -3.017 -8.115 1.00 76.94 198 LYS A CA 1
ATOM 1563 C C . LYS A 1 198 ? 19.493 -2.312 -7.053 1.00 76.94 198 LYS A C 1
ATOM 1565 O O . LYS A 1 198 ? 20.009 -1.431 -6.384 1.00 76.94 198 LYS A O 1
ATOM 1570 N N . ILE A 1 199 ? 18.238 -2.728 -6.877 1.00 77.06 199 ILE A N 1
ATOM 1571 C CA . ILE A 1 199 ? 17.293 -2.172 -5.897 1.00 77.06 199 ILE A CA 1
ATOM 1572 C C . ILE A 1 199 ? 17.047 -3.163 -4.747 1.00 77.06 199 ILE A C 1
ATOM 1574 O O . ILE A 1 199 ? 16.620 -2.763 -3.677 1.00 77.06 199 ILE A O 1
ATOM 1578 N N . ARG A 1 200 ? 17.400 -4.445 -4.923 1.00 69.81 200 ARG A N 1
ATOM 1579 C CA . ARG A 1 200 ? 17.117 -5.574 -4.015 1.00 69.81 200 ARG A CA 1
ATOM 1580 C C . ARG A 1 200 ? 17.499 -5.367 -2.537 1.00 69.81 200 ARG A C 1
ATOM 1582 O O . ARG A 1 200 ? 17.027 -6.114 -1.692 1.00 69.81 200 ARG A O 1
ATOM 1589 N N . MET A 1 201 ? 18.364 -4.407 -2.209 1.00 68.12 201 MET A N 1
ATOM 1590 C CA . MET A 1 201 ? 18.708 -4.085 -0.815 1.00 68.12 201 MET A CA 1
ATOM 1591 C C . MET A 1 201 ? 17.689 -3.173 -0.114 1.00 68.12 201 MET A C 1
ATOM 1593 O O . MET A 1 201 ? 17.892 -2.848 1.049 1.00 68.12 201 MET A O 1
ATOM 1597 N N . ALA A 1 202 ? 16.635 -2.749 -0.808 1.00 80.62 202 ALA A N 1
ATOM 1598 C CA . ALA A 1 202 ? 15.594 -1.877 -0.291 1.00 80.62 202 ALA A CA 1
ATOM 1599 C C . ALA A 1 202 ? 14.216 -2.332 -0.787 1.00 80.62 202 ALA A C 1
ATOM 1601 O O . ALA A 1 202 ? 14.084 -2.841 -1.904 1.00 80.62 202 ALA A O 1
ATOM 1602 N N . SER A 1 203 ? 13.185 -2.082 0.017 1.00 89.06 203 SER 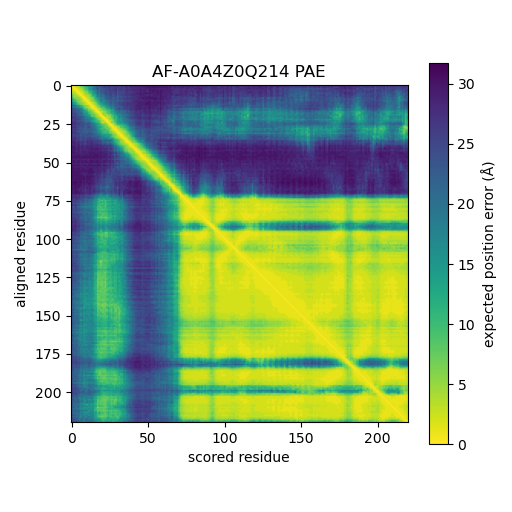A N 1
ATOM 1603 C CA . SER A 1 203 ? 11.801 -2.189 -0.446 1.00 89.06 203 SER A CA 1
ATOM 1604 C C . SER A 1 203 ? 11.422 -0.912 -1.197 1.00 89.06 203 SER A C 1
ATOM 1606 O O . SER A 1 203 ? 11.816 0.201 -0.822 1.00 89.06 203 SER A O 1
ATOM 1608 N N . VAL A 1 204 ? 10.667 -1.072 -2.283 1.00 95.12 204 VAL A N 1
ATOM 1609 C CA . VAL A 1 204 ? 10.155 0.044 -3.086 1.00 95.12 204 VAL A CA 1
ATOM 1610 C C . VAL A 1 204 ? 8.813 0.463 -2.521 1.00 95.12 204 VAL A C 1
ATOM 1612 O O . VAL A 1 204 ? 7.847 -0.285 -2.625 1.00 95.12 204 VAL A O 1
ATOM 1615 N N . TYR A 1 205 ? 8.744 1.656 -1.946 1.00 96.38 205 TYR A N 1
ATOM 1616 C CA . TYR A 1 205 ? 7.513 2.216 -1.406 1.00 96.38 205 TYR A CA 1
ATOM 1617 C C . TYR A 1 205 ? 6.856 3.131 -2.425 1.00 96.38 205 TYR A C 1
ATOM 1619 O O . TYR A 1 205 ? 7.522 3.928 -3.092 1.00 96.38 205 TYR A O 1
ATOM 1627 N N . VAL A 1 206 ? 5.536 3.028 -2.512 1.00 97.75 206 VAL A N 1
ATOM 1628 C CA . VAL A 1 206 ? 4.687 3.883 -3.330 1.00 97.75 206 VAL A CA 1
ATOM 1629 C C . VAL A 1 206 ? 3.672 4.554 -2.416 1.00 97.75 206 VAL A C 1
ATOM 1631 O O . VAL A 1 206 ? 2.807 3.886 -1.852 1.00 97.75 206 VAL A O 1
ATOM 1634 N N . GLU A 1 207 ? 3.778 5.875 -2.279 1.00 97.38 207 GLU A N 1
ATOM 1635 C CA . GLU A 1 207 ? 2.721 6.694 -1.687 1.00 97.38 207 GLU A CA 1
ATOM 1636 C C . GLU A 1 207 ? 1.588 6.805 -2.708 1.00 97.38 207 GLU A C 1
ATOM 1638 O O . GLU A 1 207 ? 1.798 7.182 -3.866 1.00 97.38 207 GLU A O 1
ATOM 1643 N N . MET A 1 208 ? 0.384 6.490 -2.264 1.00 97.19 208 MET A N 1
ATOM 1644 C CA . MET A 1 208 ? -0.852 6.507 -3.025 1.00 97.19 208 MET A CA 1
ATOM 1645 C C . MET A 1 208 ? -1.740 7.627 -2.489 1.00 97.19 208 MET A C 1
ATOM 1647 O O . MET A 1 208 ? -1.819 7.831 -1.280 1.00 97.19 208 MET A O 1
ATOM 1651 N N . ARG A 1 209 ? -2.445 8.333 -3.375 1.00 94.81 209 ARG A N 1
ATOM 1652 C CA . ARG A 1 209 ? -3.524 9.265 -3.016 1.00 94.81 209 ARG A CA 1
ATOM 1653 C C . ARG A 1 209 ? -4.813 8.774 -3.646 1.00 94.81 209 ARG A C 1
ATOM 1655 O O . ARG A 1 209 ? -4.903 8.643 -4.868 1.00 94.81 209 ARG A O 1
ATOM 1662 N N . GLY A 1 210 ? -5.771 8.392 -2.805 1.00 94.06 210 GLY A N 1
ATOM 1663 C CA . GLY A 1 210 ? -6.939 7.649 -3.270 1.00 94.06 210 GLY A CA 1
ATOM 1664 C C . GLY A 1 210 ? -6.489 6.341 -3.921 1.00 94.06 210 GLY A C 1
ATOM 1665 O O . GLY A 1 210 ? -5.937 5.484 -3.250 1.00 94.06 210 GLY A O 1
ATOM 1666 N N . PHE A 1 211 ? -6.669 6.190 -5.232 1.00 95.88 211 PHE A N 1
ATOM 1667 C CA . PHE A 1 211 ? -6.204 5.010 -5.984 1.00 95.88 211 PHE A CA 1
ATOM 1668 C C . PHE A 1 211 ? -5.181 5.362 -7.071 1.00 95.88 211 PHE A C 1
ATOM 1670 O O . PHE A 1 211 ? -5.008 4.615 -8.033 1.00 95.88 211 PHE A O 1
ATOM 1677 N N . GLN A 1 212 ? -4.530 6.520 -6.946 1.00 96.75 212 GLN A N 1
ATOM 1678 C CA . GLN A 1 212 ? -3.514 6.988 -7.883 1.00 96.75 212 GLN A CA 1
ATOM 1679 C C . GLN A 1 212 ? -2.138 7.000 -7.207 1.00 96.75 212 GLN A C 1
ATOM 1681 O O . GLN A 1 212 ? -2.016 7.509 -6.089 1.00 96.75 212 GLN A O 1
ATOM 1686 N N . PRO A 1 213 ? -1.093 6.462 -7.856 1.00 97.44 213 PRO A N 1
ATOM 1687 C CA . PRO A 1 213 ? 0.257 6.531 -7.322 1.00 97.44 213 PRO A CA 1
ATOM 1688 C C . PRO A 1 213 ? 0.764 7.973 -7.398 1.00 97.44 213 PRO A C 1
ATOM 1690 O O . PRO A 1 213 ? 0.635 8.642 -8.425 1.00 97.44 213 PRO A O 1
ATOM 1693 N N . TYR A 1 214 ? 1.334 8.457 -6.300 1.00 96.31 214 TYR A N 1
ATOM 1694 C CA . TYR A 1 214 ? 1.762 9.845 -6.148 1.00 96.31 214 TYR A CA 1
ATOM 1695 C C . TYR A 1 214 ? 3.284 9.978 -6.099 1.00 96.31 214 TYR A C 1
ATOM 1697 O O . TYR A 1 214 ? 3.855 10.827 -6.786 1.00 96.31 214 TYR A O 1
ATOM 1705 N N . TYR A 1 215 ? 3.959 9.135 -5.315 1.00 95.69 215 TYR A N 1
ATOM 1706 C CA . TYR A 1 215 ? 5.403 9.238 -5.107 1.00 95.69 215 TYR A CA 1
ATOM 1707 C C . TYR A 1 215 ? 6.047 7.870 -4.876 1.00 95.69 215 TYR A C 1
ATOM 1709 O O . TYR A 1 215 ? 5.417 6.980 -4.318 1.00 95.69 215 TYR A O 1
ATOM 1717 N N . VAL A 1 216 ? 7.305 7.705 -5.301 1.00 96.38 216 VAL A N 1
ATOM 1718 C CA . VAL A 1 216 ? 8.091 6.473 -5.122 1.00 96.38 216 VAL A CA 1
ATOM 1719 C C . VAL A 1 216 ? 9.369 6.792 -4.360 1.00 96.38 216 VAL A C 1
ATOM 1721 O O . VAL A 1 216 ? 10.063 7.757 -4.687 1.00 96.38 216 VAL A O 1
ATOM 1724 N N . TYR A 1 217 ? 9.701 5.962 -3.375 1.00 93.25 217 TYR A N 1
ATOM 1725 C CA . TYR A 1 217 ? 10.946 6.049 -2.615 1.00 93.25 217 TYR A CA 1
ATOM 1726 C C . TYR A 1 217 ? 11.438 4.668 -2.173 1.00 93.2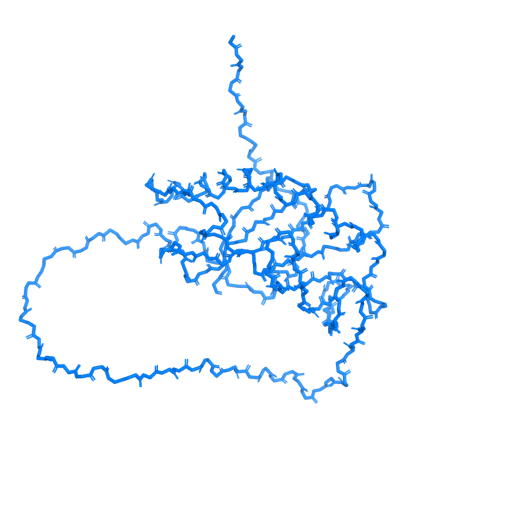5 217 TYR A C 1
ATOM 1728 O O . TYR A 1 217 ? 10.751 3.659 -2.324 1.00 93.25 217 TYR A O 1
ATOM 1736 N N . LEU A 1 218 ? 12.665 4.628 -1.658 1.00 89.75 218 LEU A N 1
ATOM 1737 C CA . LEU A 1 218 ? 13.307 3.422 -1.144 1.00 89.75 218 LEU A CA 1
ATOM 1738 C C . LEU A 1 218 ? 13.475 3.521 0.371 1.00 89.75 218 LEU A C 1
ATOM 1740 O O . LEU A 1 218 ? 13.883 4.573 0.875 1.00 89.75 218 LEU A O 1
ATOM 1744 N N . MET A 1 219 ? 13.238 2.416 1.076 1.00 80.88 219 MET A N 1
ATOM 1745 C CA . MET A 1 219 ? 13.691 2.242 2.461 1.00 80.88 219 MET A CA 1
ATOM 1746 C C . MET A 1 219 ? 14.514 0.963 2.575 1.00 80.88 219 MET A C 1
ATOM 1748 O O . MET A 1 219 ? 14.151 -0.059 1.990 1.00 80.88 219 MET A O 1
ATOM 1752 N N . ALA A 1 220 ? 15.640 1.065 3.280 1.00 71.12 220 ALA A N 1
ATOM 1753 C CA . ALA A 1 220 ? 16.627 0.005 3.459 1.00 71.12 220 ALA A CA 1
ATOM 1754 C C . ALA A 1 220 ? 16.703 -0.471 4.911 1.00 71.12 220 ALA A C 1
ATOM 1756 O O . ALA A 1 220 ? 16.366 0.332 5.813 1.00 71.12 220 ALA A O 1
#

Foldseek 3Di:
DDDDDDDDDDDDDDPDPDFVVCVVQVFFDPVVVLLDDDDDDDDDDDDDDDDDDDDDDDDPPPPPDPPPPPDPDFQWDADPQAGIWTWDADPVNVATWIWDWGQLPLLRDIAIEIETDHSVDADPVQSVLSVVCSVCVVVLQVQVLVQVQVVCCVSPVPDDDPDCSVFWDWHYKYFYRDPDPPDFQGWIKIWTQGPPPSQNVWIWMFTDGNSGTDDITTGD

Nearest PDB structures (foldseek):
  5a53-assembly1_C  TM=2.156E-01  e=3.120E+00  Saccharomyces cerevisiae

Solvent-accessible surface area (backbone atoms only — not comparable to full-atom values): 13767 Å² total; per-residue (Å²): 137,83,82,80,83,80,80,82,73,82,72,91,78,68,83,79,77,83,53,62,74,58,66,79,50,74,50,64,56,63,73,70,69,75,61,68,76,81,86,87,83,88,81,92,76,82,85,78,82,95,70,85,86,73,90,79,88,74,73,83,78,74,78,77,62,92,65,73,81,83,57,72,85,74,55,67,49,80,41,97,81,51,35,59,32,38,56,44,85,36,87,90,76,83,45,29,29,34,36,34,52,32,75,43,69,72,80,71,36,69,22,40,37,40,36,39,34,57,98,89,50,82,46,73,56,40,52,52,49,51,53,48,48,44,76,41,41,80,75,34,46,65,58,42,52,50,53,50,38,66,58,45,31,77,68,35,79,85,57,74,83,88,50,59,78,83,40,40,41,68,41,34,38,39,40,52,71,50,90,57,88,88,80,59,71,55,59,33,37,44,28,22,44,45,69,52,77,93,50,50,79,30,38,44,35,34,38,25,46,57,82,40,72,71,47,75,50,44,40,94

Secondary structure (DSSP, 8-state):
-PPPPPPPPPPTT------HHHHHT--BPPGGGGG-----------PPP----------------TTTTSS-S--EEEETTTEEEEEEEEGGGTEEEEEEEEEETTTTEEEEEEEEE-TT---HHHHHHHHHHHHHHHHHHHHHHHHHHHHHTTT-TT---S-HHHHEEEEEEEE---S-TTSS--EEEEEEEE--TTTTTSEEEEEEETTEEEEEEEE-

Sequence (220 aa):
MLPPAACAQAPAGAPGHKFIGRELFSNSIPLEIYASRPGQARGGSRPPPEEKLVAYRQKPTVRMGFWSFLFGKPLRLEDQVFGRLRYFDTPESGGGYWEGETRFTAARYEVGLAIDGPKTGPTAAQRSFYQEIEARYEQMVPAIAQLITATFTKSEPDFVIRDFKQEFQPDFLSLPVIEKPDTAEPAWEIAFETTHAKIRMASVYVEMRGFQPYYVYLMA

Mean predicted aligned error: 13.45 Å

Radius of gyration: 20.87 Å; Cα contacts (8 Å, |Δi|>4): 304; chains: 1; bounding box: 64×47×63 Å

pLDDT: mean 74.09, std 25.37, range [29.27, 98.25]